Protein AF-A0A0X3PT25-F1 (afdb_monomer_lite)

pLDDT: mean 74.67, std 26.03, range [24.66, 98.25]

Organism: Schistocephalus solidus (NCBI:txid70667)

Sequence (373 aa):
MFSLASRVHISNAAEYQMFYYICDHFTHAMRKKTVNLFQQIQGFEFNENFASADNAQRFGNLMHESLRQYHSLSAEIHRISEKSQTVVPVYQRVQPLLRPVHGVVLCDYKTNHYGLRAGQHVIVLDNNASPSEIPSCEDQTISSECSCSLTATEMKTDAESPSKASAGIIDDRQQMSELADLDTVPRVPSSLTSSISSSSSSIAEVGCSATFCSHQEERLWKVQTSDGKNELEVPAVCVMLCETDQSAISTAFDLCEQLTRIWADTIDIYLESTVTLLSGYLKYLNTSEHVDVESKMIFEQLLKDIEAAFPAARAPSSEGNRILHELVTSVRRKLNETWTETRELTTRIRVKSSHVASYRRVLQKLKVCFTRH

Radius of gyration: 36.13 Å; chains: 1; bounding box: 85×59×97 Å

InterPro domains:
  IPR041615 Desmoplakin, SH3 domain [PF17902] (89-129)

Foldseek 3Di:
DDAQLVVVLVVLVVLQVVLVVLLVVLVVLLVVLLVVLVVVLVPQPLDLQAFFLVSLQVLLVSLVVNVVSLVVSVVSLVVLLVSLQVRAPSVCLPDWDPAKFKKFFQAWDDDPVDIDHGRFIWIFGIQQDDPPPDPDDDDDDDDDDDDDDDDDDDDDDDDDDDDDDDDDDDDDDDDDDDDDDDDDDDDDDDDDDDDDDDDDDDDDPPPPPDPPPPPPDQRWIWIAGPVRPDTDTDRSSRMDTPDRDPVSNVSSVVSVVVSVVSLVVVLVSLVVSLLSNLSNHLSNLVVFQAEAEPDPVLVVVLLVLLCVLQPPDDDPVRPSSVSSPVSSVSNVVSHVVRVVDDDDDDTYHYHYSSSSVSSVSSSVSSVVSPPPD

Secondary structure (DSSP, 8-state):
---HHHHHHHHHHHHHHHHHHHHHHHHHHHHHHHHHHHHHHHTS---TT---HHHHHHHHHHHHHHHHHHHHHHHHHHHHHHHHTT---GGGGTSPPSS-EEEEE-S-EE-SS-EE-TT-EEEEEESS--------------------------------------------------------PPPPPPP----------------------------EEEEEETTS--EEEEEGGGEEE----HHHHHHHHHHHHHHHHHHHHHHHHHHHHHHHHHHHHHHHHHHSSEEEES-HHHHHHHHHHHHHHS-SSS-TT-HHHHHHHHHHHHHHHHHHHHTT-----S-EEEE-HHHHHHHHHHHHHHHHHHTT-

Structure (mmCIF, N/CA/C/O backbone):
data_AF-A0A0X3PT25-F1
#
_entry.id   AF-A0A0X3PT25-F1
#
loop_
_atom_site.group_PDB
_atom_site.id
_atom_site.type_symbol
_atom_site.label_atom_id
_atom_site.label_alt_id
_atom_site.label_comp_id
_atom_site.label_asym_id
_atom_site.label_entity_id
_atom_site.label_seq_id
_atom_site.pdbx_PDB_ins_code
_atom_site.Cartn_x
_atom_site.Cartn_y
_atom_site.Cartn_z
_atom_site.occupancy
_atom_site.B_iso_or_equiv
_atom_site.auth_seq_id
_atom_site.auth_comp_id
_atom_site.auth_asym_id
_atom_site.auth_atom_id
_atom_site.pdbx_PDB_model_num
ATOM 1 N N . MET A 1 1 ? 6.579 6.215 -42.984 1.00 40.94 1 MET A N 1
ATOM 2 C CA . MET A 1 1 ? 6.563 4.946 -42.223 1.00 40.94 1 MET A CA 1
ATOM 3 C C . MET A 1 1 ? 7.810 4.958 -41.345 1.00 40.94 1 MET A C 1
ATOM 5 O O . MET A 1 1 ? 8.899 4.935 -41.897 1.00 40.94 1 MET A O 1
ATOM 9 N N . PHE A 1 2 ? 7.684 5.169 -40.030 1.00 50.41 2 PHE A N 1
ATOM 10 C CA . PHE A 1 2 ? 8.849 5.286 -39.134 1.00 50.41 2 PHE A CA 1
ATOM 11 C C . PHE A 1 2 ? 9.617 3.954 -39.079 1.00 50.41 2 PHE A C 1
ATOM 13 O O . PHE A 1 2 ? 8.985 2.901 -38.973 1.00 50.41 2 PHE A O 1
ATOM 20 N N . SER A 1 3 ? 10.953 3.993 -39.167 1.00 78.88 3 SER A N 1
ATOM 21 C CA . SER A 1 3 ? 11.801 2.796 -39.069 1.00 78.88 3 SER A CA 1
ATOM 22 C C . SER A 1 3 ? 11.580 2.088 -37.722 1.00 78.88 3 SER A C 1
ATOM 24 O O . SER A 1 3 ? 11.222 2.723 -36.725 1.00 78.88 3 SER A O 1
ATOM 26 N N . LEU A 1 4 ? 11.759 0.761 -37.679 1.00 84.31 4 LEU A N 1
ATOM 27 C CA . LEU A 1 4 ? 11.594 -0.041 -36.455 1.00 84.31 4 LEU A CA 1
ATOM 28 C C . LEU A 1 4 ? 12.414 0.531 -35.287 1.00 84.31 4 LEU A C 1
ATOM 30 O O . LEU A 1 4 ? 11.895 0.652 -34.180 1.00 84.31 4 LEU A O 1
ATOM 34 N N . ALA A 1 5 ? 13.645 0.968 -35.567 1.00 86.88 5 ALA A N 1
ATOM 35 C CA . ALA A 1 5 ? 14.522 1.613 -34.598 1.00 86.88 5 ALA A CA 1
ATOM 36 C C . ALA A 1 5 ? 13.894 2.872 -33.978 1.00 86.88 5 ALA A C 1
ATOM 38 O O . ALA A 1 5 ? 13.820 2.980 -32.755 1.00 86.88 5 ALA A O 1
ATOM 39 N N . SER A 1 6 ? 13.374 3.796 -34.796 1.00 88.88 6 SER A N 1
ATOM 40 C CA . SER A 1 6 ? 12.715 5.005 -34.288 1.00 88.88 6 SER A CA 1
ATOM 41 C C . SER A 1 6 ? 11.507 4.672 -33.415 1.00 88.88 6 SER A C 1
ATOM 43 O O . SER A 1 6 ? 11.349 5.256 -32.348 1.00 88.88 6 SER A O 1
ATOM 45 N N . ARG A 1 7 ? 10.673 3.711 -33.830 1.00 91.25 7 ARG A N 1
ATOM 46 C CA . ARG A 1 7 ? 9.494 3.298 -33.053 1.00 91.25 7 ARG A CA 1
ATOM 47 C C . ARG A 1 7 ? 9.868 2.745 -31.680 1.00 91.25 7 ARG A C 1
ATOM 49 O O . ARG A 1 7 ? 9.246 3.130 -30.698 1.00 91.25 7 ARG A O 1
ATOM 56 N N . VAL A 1 8 ? 10.868 1.865 -31.619 1.00 93.06 8 VAL A N 1
ATOM 57 C CA . VAL A 1 8 ? 11.322 1.249 -30.364 1.00 93.06 8 VAL A CA 1
ATOM 58 C C . VAL A 1 8 ? 11.899 2.300 -29.418 1.00 93.06 8 VAL A C 1
ATOM 60 O O . VAL A 1 8 ? 11.490 2.359 -28.263 1.00 93.06 8 VAL A O 1
ATOM 63 N N . HIS A 1 9 ? 12.780 3.184 -29.900 1.00 92.31 9 HIS A N 1
ATOM 64 C CA . HIS A 1 9 ? 13.379 4.218 -29.045 1.00 92.31 9 HIS A CA 1
ATOM 65 C C . HIS A 1 9 ? 12.348 5.219 -28.526 1.00 92.31 9 HIS A C 1
ATOM 67 O O . HIS A 1 9 ? 12.392 5.574 -27.351 1.00 92.31 9 HIS A O 1
ATOM 73 N N . ILE A 1 10 ? 11.401 5.642 -29.371 1.00 94.50 10 ILE A N 1
ATOM 74 C CA . ILE A 1 10 ? 10.309 6.532 -28.952 1.00 94.50 10 ILE A CA 1
ATOM 75 C C . ILE A 1 10 ? 9.421 5.836 -27.913 1.00 94.50 10 ILE A C 1
ATOM 77 O O . ILE A 1 10 ? 9.090 6.456 -26.906 1.00 94.50 10 ILE A O 1
ATOM 81 N N . SER A 1 11 ? 9.074 4.559 -28.121 1.00 94.69 11 SER A N 1
ATOM 82 C CA . SER A 1 11 ? 8.271 3.786 -27.162 1.00 94.69 11 SER A CA 1
ATOM 83 C C . SER A 1 11 ? 8.976 3.676 -25.814 1.00 94.69 11 SER A C 1
ATOM 85 O O . SER A 1 11 ? 8.409 4.065 -24.800 1.00 94.69 11 SER A O 1
ATOM 87 N N . ASN A 1 12 ? 10.239 3.243 -25.799 1.00 94.38 12 ASN A N 1
ATOM 88 C CA . ASN A 1 12 ? 11.004 3.075 -24.563 1.00 94.38 12 ASN A CA 1
ATOM 89 C C . ASN A 1 12 ? 11.185 4.408 -23.821 1.00 94.38 12 ASN A C 1
ATOM 91 O O . ASN A 1 12 ? 11.050 4.455 -22.602 1.00 94.38 12 ASN A O 1
ATOM 95 N N . ALA A 1 13 ? 11.449 5.501 -24.547 1.00 94.31 13 ALA A N 1
ATOM 96 C CA . ALA A 1 13 ? 11.538 6.837 -23.961 1.00 94.31 13 ALA A CA 1
ATOM 97 C C . ALA A 1 13 ? 10.208 7.285 -23.343 1.00 94.31 13 ALA A C 1
ATOM 99 O O . ALA A 1 13 ? 10.194 7.776 -22.215 1.00 94.31 13 ALA A O 1
ATOM 100 N N . ALA A 1 14 ? 9.093 7.087 -24.049 1.00 95.75 14 ALA A N 1
ATOM 101 C CA . ALA A 1 14 ? 7.769 7.420 -23.540 1.00 95.75 14 ALA A CA 1
ATOM 102 C C . ALA A 1 14 ? 7.411 6.585 -22.301 1.00 95.75 14 ALA A C 1
ATOM 104 O O . ALA A 1 14 ? 6.943 7.138 -21.310 1.00 95.75 14 ALA A O 1
ATOM 105 N N . GLU A 1 15 ? 7.675 5.278 -22.326 1.00 96.00 15 GLU A N 1
ATOM 106 C CA . GLU A 1 15 ? 7.407 4.377 -21.203 1.00 96.00 15 GLU A CA 1
ATOM 107 C C . GLU A 1 15 ? 8.246 4.712 -19.968 1.00 96.00 15 GLU A C 1
ATOM 109 O O . GLU A 1 15 ? 7.709 4.734 -18.862 1.00 96.00 15 GLU A O 1
ATOM 114 N N . TYR A 1 16 ? 9.531 5.028 -20.152 1.00 96.44 16 TYR A N 1
ATOM 115 C CA . TYR A 1 16 ? 10.418 5.462 -19.073 1.00 96.44 16 TYR A CA 1
ATOM 116 C C . TYR A 1 16 ? 9.906 6.746 -18.407 1.00 96.44 16 TYR A C 1
ATOM 118 O O . TYR A 1 16 ? 9.753 6.804 -17.189 1.00 96.44 16 TYR A O 1
ATOM 126 N N . GLN A 1 17 ? 9.592 7.773 -19.203 1.00 96.44 17 GLN A N 1
ATOM 127 C CA . GLN A 1 17 ? 9.106 9.052 -18.673 1.00 96.44 17 GLN A CA 1
ATOM 128 C C . GLN A 1 17 ? 7.742 8.899 -17.994 1.00 96.44 17 GLN A C 1
ATOM 130 O O . GLN A 1 17 ? 7.521 9.434 -16.909 1.00 96.44 17 GLN A O 1
ATOM 135 N N . MET A 1 18 ? 6.842 8.121 -18.601 1.00 97.19 18 MET A N 1
ATOM 136 C CA . MET A 1 18 ? 5.526 7.839 -18.036 1.00 97.19 18 MET A CA 1
ATOM 137 C C . MET A 1 18 ? 5.630 7.106 -16.697 1.00 97.19 18 MET A C 1
ATOM 139 O O . MET A 1 18 ? 4.908 7.445 -15.765 1.00 97.19 18 MET A O 1
ATOM 143 N N . PHE A 1 19 ? 6.541 6.137 -16.570 1.00 98.25 19 PHE A N 1
ATOM 144 C CA . PHE A 1 19 ? 6.760 5.427 -15.311 1.00 98.25 19 PHE A CA 1
ATOM 145 C C . PHE A 1 19 ? 7.125 6.391 -14.176 1.00 98.25 19 PHE A C 1
ATOM 147 O O . PHE A 1 19 ? 6.463 6.399 -13.139 1.00 98.25 19 PHE A O 1
ATOM 154 N N . TYR A 1 20 ? 8.127 7.249 -14.382 1.00 97.75 20 TYR A N 1
ATOM 155 C CA . TYR A 1 20 ? 8.550 8.196 -13.349 1.00 97.75 20 TYR A CA 1
ATOM 156 C C . TYR A 1 20 ? 7.488 9.258 -13.046 1.00 97.75 20 TYR A C 1
ATOM 158 O O . TYR A 1 20 ? 7.314 9.626 -11.885 1.00 97.75 20 TYR A O 1
ATOM 166 N N . TYR A 1 21 ? 6.721 9.686 -14.051 1.00 97.81 21 TYR A N 1
ATOM 167 C CA . TYR A 1 21 ? 5.556 10.545 -13.841 1.00 97.81 21 TYR A CA 1
ATOM 168 C C . TYR A 1 21 ? 4.497 9.880 -12.944 1.00 97.81 21 TYR A C 1
ATOM 170 O O . TYR A 1 21 ? 4.005 10.501 -12.001 1.00 97.81 21 TYR A O 1
ATOM 178 N N . ILE A 1 22 ? 4.175 8.603 -13.187 1.00 97.88 22 ILE A N 1
ATOM 179 C CA . ILE A 1 22 ? 3.232 7.836 -12.359 1.00 97.88 22 ILE A CA 1
ATOM 180 C C . ILE A 1 22 ? 3.756 7.702 -10.923 1.00 97.88 22 ILE A C 1
ATOM 182 O O . ILE A 1 22 ? 2.990 7.900 -9.981 1.00 97.88 22 ILE A O 1
ATOM 186 N N . CYS A 1 23 ? 5.049 7.418 -10.738 1.00 98.19 23 CYS A N 1
ATOM 187 C CA . CYS A 1 23 ? 5.677 7.329 -9.416 1.00 98.19 23 CYS A CA 1
ATOM 188 C C . CYS A 1 23 ? 5.573 8.644 -8.626 1.00 98.19 23 CYS A C 1
ATOM 190 O O . CYS A 1 23 ? 5.233 8.632 -7.438 1.00 98.19 23 CYS A O 1
ATOM 192 N N . ASP A 1 24 ? 5.825 9.782 -9.273 1.00 97.81 24 ASP A N 1
ATOM 193 C CA . ASP A 1 24 ? 5.705 11.099 -8.641 1.00 97.81 24 ASP A CA 1
ATOM 194 C C . ASP A 1 24 ? 4.246 11.416 -8.274 1.00 97.81 24 ASP A C 1
ATOM 196 O O . ASP A 1 24 ? 3.928 11.759 -7.130 1.00 97.81 24 ASP A O 1
ATOM 200 N N . HIS A 1 25 ? 3.320 11.177 -9.204 1.00 96.94 25 HIS A N 1
ATOM 201 C CA . HIS A 1 25 ? 1.893 11.361 -8.958 1.00 96.94 25 HIS A CA 1
ATOM 202 C C . HIS A 1 25 ? 1.380 10.463 -7.819 1.00 96.94 25 HIS A C 1
ATOM 204 O O . HIS A 1 25 ? 0.630 10.915 -6.947 1.00 96.94 25 HIS A O 1
ATOM 210 N N . PHE A 1 26 ? 1.820 9.202 -7.773 1.00 97.75 26 PHE A N 1
ATOM 211 C CA . PHE A 1 26 ? 1.522 8.280 -6.680 1.00 97.75 26 PHE A CA 1
ATOM 212 C C . PHE A 1 26 ? 2.061 8.803 -5.345 1.00 97.75 26 PHE A C 1
ATOM 214 O O . PHE A 1 26 ? 1.331 8.819 -4.352 1.00 97.75 26 PHE A O 1
ATOM 221 N N . THR A 1 27 ? 3.298 9.302 -5.323 1.00 97.62 27 THR A N 1
ATOM 222 C CA . THR A 1 27 ? 3.919 9.896 -4.130 1.00 97.62 27 THR A CA 1
ATOM 223 C C . THR A 1 27 ? 3.093 11.066 -3.600 1.00 97.62 27 THR A C 1
ATOM 225 O O . THR A 1 27 ? 2.800 11.142 -2.403 1.00 97.62 27 THR A O 1
ATOM 228 N N . HIS A 1 28 ? 2.658 11.962 -4.486 1.00 96.00 28 HIS A N 1
ATOM 229 C CA . HIS A 1 28 ? 1.789 13.078 -4.128 1.00 96.00 28 HIS A CA 1
ATOM 230 C C . HIS A 1 28 ? 0.426 12.617 -3.599 1.00 96.00 28 HIS A C 1
ATOM 232 O O . HIS A 1 28 ? -0.037 13.118 -2.568 1.00 96.00 28 HIS A O 1
ATOM 238 N N . ALA A 1 29 ? -0.207 11.644 -4.258 1.00 95.31 29 ALA A N 1
ATOM 239 C CA . ALA A 1 29 ? -1.490 11.091 -3.834 1.00 95.31 29 ALA A CA 1
ATOM 240 C C . ALA A 1 29 ? -1.399 10.409 -2.460 1.00 95.31 29 ALA A C 1
ATOM 242 O O . ALA A 1 29 ? -2.259 10.633 -1.604 1.00 95.31 29 ALA A O 1
ATOM 243 N N . MET A 1 30 ? -0.344 9.623 -2.238 1.00 95.56 30 MET A N 1
ATOM 244 C CA . MET A 1 30 ? -0.045 8.972 -0.966 1.00 95.56 30 MET A CA 1
ATOM 245 C C . MET A 1 30 ? 0.124 10.019 0.137 1.00 95.56 30 MET A C 1
ATOM 247 O O . MET A 1 30 ? -0.642 10.007 1.096 1.00 95.56 30 MET A O 1
ATOM 251 N N . ARG A 1 31 ? 1.023 10.999 -0.037 1.00 94.56 31 ARG A N 1
ATOM 252 C CA . ARG A 1 31 ? 1.245 12.077 0.947 1.00 94.56 31 ARG A CA 1
ATOM 253 C C . ARG A 1 31 ? -0.036 12.838 1.278 1.00 94.56 31 ARG A C 1
ATOM 255 O O . ARG A 1 31 ? -0.331 13.058 2.449 1.00 94.56 31 ARG A O 1
ATOM 262 N N . LYS A 1 32 ? -0.818 13.217 0.263 1.00 94.44 32 LYS A N 1
ATOM 263 C CA . LYS A 1 32 ? -2.079 13.946 0.454 1.00 94.44 32 LYS A CA 1
ATOM 264 C C . LYS A 1 32 ? -3.074 13.144 1.294 1.00 94.44 32 LYS A C 1
ATOM 266 O O . LYS A 1 32 ? -3.666 13.699 2.217 1.00 94.44 32 LYS A O 1
ATOM 271 N N . LYS A 1 33 ? -3.256 11.855 0.984 1.00 92.19 33 LYS A N 1
ATOM 272 C CA . LYS A 1 33 ? -4.157 10.965 1.734 1.00 92.19 33 LYS A CA 1
ATOM 273 C C . LYS A 1 33 ? -3.674 10.763 3.167 1.00 92.19 33 LYS A C 1
ATOM 275 O O . LYS A 1 33 ? -4.473 10.884 4.086 1.00 92.19 33 LYS A O 1
ATOM 280 N N . THR A 1 34 ? -2.376 10.550 3.357 1.00 91.25 34 THR A N 1
ATOM 281 C CA . THR A 1 34 ? -1.755 10.401 4.676 1.00 91.25 34 THR A CA 1
ATOM 282 C C . THR A 1 34 ? -1.957 11.642 5.549 1.00 91.25 34 THR A C 1
ATOM 284 O O . THR A 1 34 ? -2.435 11.530 6.672 1.00 91.25 34 THR A O 1
ATOM 287 N N . VAL A 1 35 ? -1.674 12.841 5.028 1.00 91.75 35 VAL A N 1
ATOM 288 C CA . VAL A 1 35 ? -1.889 14.100 5.766 1.00 91.75 35 VAL A CA 1
ATOM 289 C C . VAL A 1 35 ? -3.363 14.292 6.113 1.00 91.75 35 VAL A C 1
ATOM 291 O O . VAL A 1 35 ? -3.684 14.626 7.250 1.00 91.75 35 VAL A O 1
ATOM 294 N N . ASN A 1 36 ? -4.262 14.055 5.155 1.00 91.31 36 ASN A N 1
ATOM 295 C CA . ASN A 1 36 ? -5.697 14.174 5.389 1.00 91.31 36 ASN A CA 1
ATOM 296 C C . ASN A 1 36 ? -6.166 13.199 6.480 1.00 91.31 36 ASN A C 1
ATOM 298 O O . ASN A 1 36 ? -6.909 13.594 7.373 1.00 91.31 36 ASN A O 1
ATOM 302 N N . LEU A 1 37 ? -5.679 11.958 6.452 1.00 88.44 37 LEU A N 1
ATOM 303 C CA . LEU A 1 37 ? -5.986 10.958 7.463 1.00 88.44 37 LEU A CA 1
ATOM 304 C C . LEU A 1 37 ? -5.520 11.390 8.856 1.00 88.44 37 LEU A C 1
ATOM 306 O O . LEU A 1 37 ? -6.312 11.371 9.796 1.00 88.44 37 LEU A O 1
ATOM 310 N N . PHE A 1 38 ? -4.267 11.825 8.992 1.00 86.06 38 PHE A N 1
ATOM 311 C CA . PHE A 1 38 ? -3.756 12.298 10.277 1.00 86.06 38 PHE A CA 1
ATOM 312 C C . PHE A 1 38 ? -4.542 13.503 10.799 1.00 86.06 38 PHE A C 1
ATOM 314 O O . PHE A 1 38 ? -4.874 13.539 11.979 1.00 86.06 38 PHE A O 1
ATOM 321 N N . GLN A 1 39 ? -4.913 14.446 9.929 1.00 89.38 39 GLN A N 1
ATOM 322 C CA . GLN A 1 39 ? -5.770 15.576 10.302 1.00 89.38 39 GLN A CA 1
ATOM 323 C C . GLN A 1 39 ? -7.158 15.121 10.763 1.00 89.38 39 GLN A C 1
ATOM 325 O O . GLN A 1 39 ? -7.670 15.634 11.756 1.00 89.38 39 GLN A O 1
ATOM 330 N N . GLN A 1 40 ? -7.762 14.145 10.079 1.00 88.62 40 GLN A N 1
ATOM 331 C CA . GLN A 1 40 ? -9.048 13.586 10.491 1.00 88.62 40 GLN A CA 1
ATOM 332 C C . GLN A 1 40 ? -8.946 12.928 11.866 1.00 88.62 40 GLN A C 1
ATOM 334 O O . GLN A 1 40 ? -9.805 13.183 12.703 1.00 88.62 40 GLN A O 1
ATOM 339 N N . ILE A 1 41 ? -7.896 12.141 12.125 1.00 84.31 41 ILE A N 1
ATOM 340 C CA . ILE A 1 41 ? -7.682 11.497 13.427 1.00 84.31 41 ILE A CA 1
ATOM 341 C C . ILE A 1 41 ? -7.419 12.534 14.527 1.00 84.31 41 ILE A C 1
ATOM 343 O O . ILE A 1 41 ? -8.011 12.435 15.593 1.00 84.31 41 ILE A O 1
ATOM 347 N N . GLN A 1 42 ? -6.591 13.552 14.277 1.00 81.94 42 GLN A N 1
ATOM 348 C CA . GLN A 1 42 ? -6.344 14.633 15.243 1.00 81.94 42 GLN A CA 1
ATOM 349 C C . GLN A 1 42 ? -7.608 15.441 15.558 1.00 81.94 42 GLN A C 1
ATOM 351 O O . GLN A 1 42 ? -7.767 15.931 16.671 1.00 81.94 42 GLN A O 1
ATOM 356 N N . GLY A 1 43 ? -8.517 15.565 14.588 1.00 81.06 43 GLY A N 1
ATOM 357 C CA . GLY A 1 43 ? -9.827 16.181 14.784 1.00 81.06 43 GLY A CA 1
ATOM 358 C C . GLY A 1 43 ? -10.818 15.320 15.577 1.00 81.06 43 GLY A C 1
ATOM 359 O O . GLY A 1 43 ? -11.891 15.815 15.924 1.00 81.06 43 GLY A O 1
ATOM 360 N N . PHE A 1 44 ? -10.505 14.051 15.868 1.00 82.69 44 PHE A N 1
ATOM 361 C CA . PHE A 1 44 ? -11.307 13.239 16.781 1.00 82.69 44 PHE A CA 1
ATOM 362 C C . PHE A 1 44 ? -10.949 13.558 18.233 1.00 82.69 44 PHE A C 1
ATOM 364 O O . PHE A 1 44 ? -9.860 13.255 18.713 1.00 82.69 44 PHE A O 1
ATOM 371 N N . GLU A 1 45 ? -11.916 14.094 18.975 1.00 73.56 45 GLU A N 1
ATOM 372 C CA . GLU A 1 45 ? -11.806 14.231 20.426 1.00 73.56 45 GLU A CA 1
ATOM 373 C C . GLU A 1 45 ? -11.998 12.866 21.105 1.00 73.56 45 GLU A C 1
ATOM 375 O O . GLU A 1 45 ? -13.115 12.436 21.419 1.00 73.56 45 GLU A O 1
ATOM 380 N N . PHE A 1 46 ? -10.890 12.163 21.339 1.00 77.38 46 PHE A N 1
ATOM 381 C CA . PHE A 1 46 ? -10.867 10.996 22.214 1.00 77.38 46 PHE A CA 1
ATOM 382 C C . PHE A 1 46 ? -10.835 11.459 23.671 1.00 77.38 46 PHE A C 1
ATOM 384 O O . PHE A 1 46 ? -9.787 11.782 24.221 1.00 77.38 46 PHE A O 1
ATOM 391 N N . ASN A 1 47 ? -12.002 11.506 24.309 1.00 76.50 47 ASN A N 1
ATOM 392 C CA . ASN A 1 47 ? -12.096 11.806 25.731 1.00 76.50 47 ASN A CA 1
ATOM 393 C C . ASN A 1 47 ? -11.957 10.511 26.550 1.00 76.50 47 ASN A C 1
ATOM 395 O O . ASN A 1 47 ? -12.803 9.616 26.500 1.00 76.50 47 ASN A O 1
ATOM 399 N N . GLU A 1 48 ? -10.888 10.440 27.343 1.00 76.12 48 GLU A N 1
ATOM 400 C CA . GLU A 1 48 ? -10.549 9.279 28.174 1.00 76.12 48 GLU A CA 1
ATOM 401 C C . GLU A 1 48 ? -11.585 8.941 29.250 1.00 76.12 48 GLU A C 1
ATOM 403 O O . GLU A 1 48 ? -11.524 7.855 29.822 1.00 76.12 48 GLU A O 1
ATOM 408 N N . ASN A 1 49 ? -12.503 9.857 29.562 1.00 78.88 49 ASN A N 1
ATOM 409 C CA . ASN A 1 49 ? -13.509 9.716 30.614 1.00 78.88 49 ASN A CA 1
ATOM 410 C C . ASN A 1 49 ? -14.940 9.628 30.064 1.00 78.88 49 ASN A C 1
ATOM 412 O O . ASN A 1 49 ? -15.866 9.325 30.818 1.00 78.88 49 ASN A O 1
ATOM 416 N N . PHE A 1 50 ? -15.133 9.885 28.768 1.00 80.75 50 PHE A N 1
ATOM 417 C CA . PHE A 1 50 ? -16.433 9.803 28.116 1.00 80.75 50 PHE A CA 1
ATOM 418 C C . PHE A 1 50 ? -16.294 9.572 26.612 1.00 80.75 50 PHE A C 1
ATOM 420 O O . PHE A 1 50 ? -15.771 10.414 25.892 1.00 80.75 50 PHE A O 1
ATOM 427 N N . ALA A 1 51 ? -16.866 8.481 26.110 1.00 83.62 51 ALA A N 1
ATOM 428 C CA . ALA A 1 51 ? -16.980 8.243 24.676 1.00 83.62 51 ALA A CA 1
ATOM 429 C C . ALA A 1 51 ? -18.430 7.941 24.305 1.00 83.62 51 ALA A C 1
ATOM 431 O O . ALA A 1 51 ? -19.019 6.999 24.836 1.00 83.62 51 ALA A O 1
ATOM 432 N N . SER A 1 52 ? -18.998 8.715 23.377 1.00 88.00 52 SER A N 1
ATOM 433 C CA . SER A 1 52 ? -20.372 8.536 22.900 1.00 88.00 52 SER A CA 1
ATOM 434 C C . SER A 1 52 ? -20.473 7.469 21.799 1.00 88.00 52 SER A C 1
ATOM 436 O O . SER A 1 52 ? -19.501 7.158 21.104 1.00 88.00 52 SER A O 1
ATOM 438 N N . ALA A 1 53 ? -21.678 6.930 21.595 1.00 89.75 53 ALA A N 1
ATOM 439 C CA . ALA A 1 53 ? -21.941 5.989 20.506 1.00 89.75 53 ALA A CA 1
ATOM 440 C C . ALA A 1 53 ? -21.812 6.634 19.113 1.00 89.75 53 ALA A C 1
ATOM 442 O O . ALA A 1 53 ? -21.474 5.942 18.151 1.00 89.75 53 ALA A O 1
ATOM 443 N N . ASP A 1 54 ? -22.067 7.943 19.012 1.00 90.56 54 ASP A N 1
ATOM 444 C CA . ASP A 1 54 ? -21.855 8.720 17.788 1.00 90.56 54 ASP A CA 1
ATOM 445 C C . ASP A 1 54 ? -20.358 8.830 17.467 1.00 90.56 54 ASP A C 1
ATOM 447 O O . ASP A 1 54 ? -19.948 8.522 16.347 1.00 90.56 54 ASP A O 1
ATOM 451 N N . ASN A 1 55 ? -19.520 9.117 18.473 1.00 90.00 55 ASN A N 1
ATOM 452 C CA . ASN A 1 55 ? -18.062 9.126 18.317 1.00 90.00 55 ASN A CA 1
ATOM 453 C C . ASN A 1 55 ? -17.555 7.760 17.838 1.00 90.00 55 ASN A C 1
ATOM 455 O O . ASN A 1 55 ? -16.781 7.692 16.884 1.00 90.00 55 ASN A O 1
ATOM 459 N N . ALA A 1 56 ? -18.042 6.665 18.433 1.00 92.38 56 ALA A N 1
ATOM 460 C CA . ALA A 1 56 ? -17.688 5.313 18.001 1.00 92.38 56 ALA A CA 1
ATOM 461 C C . ALA A 1 56 ? -18.109 5.028 16.550 1.00 92.38 56 ALA A C 1
ATOM 463 O O . ALA A 1 56 ? -17.348 4.444 15.779 1.00 92.38 56 ALA A O 1
ATOM 464 N N . GLN A 1 57 ? -19.304 5.466 16.146 1.00 93.19 57 GLN A N 1
ATOM 465 C CA . GLN A 1 57 ? -19.780 5.291 14.776 1.00 93.19 57 GLN A CA 1
ATOM 466 C C . GLN A 1 57 ? -18.949 6.094 13.769 1.00 93.19 57 GLN A C 1
ATOM 468 O O . GLN A 1 57 ? -18.551 5.550 12.736 1.00 93.19 57 GLN A O 1
ATOM 473 N N . ARG A 1 58 ? -18.656 7.364 14.069 1.00 92.12 58 ARG A N 1
ATOM 474 C CA . ARG A 1 58 ? -17.802 8.222 13.237 1.00 92.12 58 ARG A CA 1
ATOM 475 C C . ARG A 1 58 ? -16.399 7.633 13.101 1.00 92.12 58 ARG A C 1
ATOM 477 O O . ARG A 1 58 ? -15.885 7.556 11.988 1.00 92.12 58 ARG A O 1
ATOM 484 N N . PHE A 1 59 ? -15.820 7.141 14.194 1.00 93.00 59 PHE A N 1
ATOM 485 C CA . PHE A 1 59 ? -14.494 6.526 14.184 1.00 93.00 59 PHE A CA 1
ATOM 486 C C . PHE A 1 59 ? -14.460 5.218 13.377 1.00 93.00 59 PHE A C 1
ATOM 488 O O . PHE A 1 59 ? -13.570 5.004 12.557 1.00 93.00 59 PHE A O 1
ATOM 495 N N . GLY A 1 60 ? -15.487 4.372 13.509 1.00 93.06 60 GLY A N 1
ATOM 496 C CA . GLY A 1 60 ? -15.619 3.170 12.683 1.00 93.06 60 GLY A CA 1
ATOM 497 C C . GLY A 1 60 ? -15.774 3.472 11.184 1.00 93.06 60 GLY A C 1
ATOM 498 O O . GLY A 1 60 ? -15.286 2.708 10.348 1.00 93.06 60 GLY A O 1
ATOM 499 N N . ASN A 1 61 ? -16.427 4.583 10.827 1.00 92.56 61 ASN A N 1
ATOM 500 C CA . ASN A 1 61 ? -16.516 5.045 9.439 1.00 92.56 61 ASN A CA 1
ATOM 501 C C . ASN A 1 61 ? -15.159 5.537 8.921 1.00 92.56 61 ASN A C 1
ATOM 503 O O . ASN A 1 61 ? -14.799 5.195 7.796 1.00 92.56 61 ASN A O 1
ATOM 507 N N . LEU A 1 62 ? -14.400 6.265 9.748 1.00 92.62 62 LEU A N 1
ATOM 508 C CA . LEU A 1 62 ? -13.038 6.697 9.431 1.00 92.62 62 LEU A CA 1
ATOM 509 C C . LEU A 1 62 ? -12.141 5.497 9.108 1.00 92.62 62 LEU A C 1
ATOM 511 O O . LEU A 1 62 ? -11.586 5.433 8.018 1.00 92.62 62 LEU A O 1
ATOM 515 N N . MET A 1 63 ? -12.074 4.499 9.998 1.00 93.12 63 MET A N 1
ATOM 516 C CA . MET A 1 63 ? -11.298 3.272 9.758 1.00 93.12 63 MET A CA 1
ATOM 517 C C . MET A 1 63 ? -11.678 2.592 8.440 1.00 93.12 63 MET A C 1
ATOM 519 O O . MET A 1 63 ? -10.825 2.101 7.702 1.00 93.12 63 MET A O 1
ATOM 523 N N . HIS A 1 64 ? -12.979 2.535 8.145 1.00 92.94 64 HIS A N 1
ATOM 524 C CA . HIS A 1 64 ? -13.465 1.893 6.933 1.00 92.94 64 HIS A CA 1
ATOM 525 C C . HIS A 1 64 ? -13.057 2.649 5.664 1.00 92.94 64 HIS A C 1
ATOM 527 O O . HIS A 1 64 ? -12.680 2.012 4.678 1.00 92.94 64 HIS A O 1
ATOM 533 N N . GLU A 1 65 ? -13.143 3.977 5.687 1.00 92.25 65 GLU A N 1
ATOM 534 C CA . GLU A 1 65 ? -12.727 4.827 4.577 1.00 92.25 65 GLU A CA 1
ATOM 535 C C . GLU A 1 65 ? -11.217 4.724 4.348 1.00 92.25 65 GLU A C 1
ATOM 537 O O . GLU A 1 65 ? -10.782 4.456 3.229 1.00 92.25 65 GLU A O 1
ATOM 542 N N . SER A 1 66 ? -10.418 4.812 5.409 1.00 91.88 66 SER A N 1
ATOM 543 C CA . SER A 1 66 ? -8.961 4.699 5.319 1.00 91.88 66 SER A CA 1
ATOM 544 C C . SER A 1 66 ? -8.508 3.348 4.790 1.00 91.88 66 SER A C 1
ATOM 546 O O . SER A 1 66 ? -7.635 3.295 3.929 1.00 91.88 66 SER A O 1
ATOM 548 N N . LEU A 1 67 ? -9.150 2.253 5.210 1.00 92.62 67 LEU A N 1
ATOM 549 C CA . LEU A 1 67 ? -8.870 0.928 4.657 1.00 92.62 67 LEU A CA 1
ATOM 550 C C . LEU A 1 67 ? -9.177 0.860 3.152 1.00 92.62 67 LEU A C 1
ATOM 552 O O . LEU A 1 67 ? -8.423 0.260 2.386 1.00 92.62 67 LEU A O 1
ATOM 556 N N . ARG A 1 68 ? -10.273 1.484 2.698 1.00 93.00 68 ARG A N 1
ATOM 557 C CA . ARG A 1 68 ? -10.602 1.556 1.264 1.00 93.00 68 ARG A CA 1
ATOM 558 C C . ARG A 1 68 ? -9.540 2.345 0.499 1.00 93.00 68 ARG A C 1
ATOM 560 O O . ARG A 1 68 ? -9.116 1.922 -0.576 1.00 93.00 68 ARG A O 1
ATOM 567 N N . GLN A 1 69 ? -9.096 3.469 1.056 1.00 92.81 69 GLN A N 1
ATOM 568 C CA . GLN A 1 69 ? -8.051 4.298 0.459 1.00 92.81 69 GLN A CA 1
ATOM 569 C C . GLN A 1 69 ? -6.709 3.571 0.397 1.00 92.81 69 GLN A C 1
ATOM 571 O O . GLN A 1 69 ? -6.047 3.641 -0.641 1.00 92.81 69 GLN A O 1
ATOM 576 N N . TYR A 1 70 ? -6.348 2.841 1.455 1.00 93.50 70 TYR A N 1
ATOM 577 C CA . TYR A 1 70 ? -5.168 1.987 1.487 1.00 93.50 70 TYR A CA 1
ATOM 578 C C . TYR A 1 70 ? -5.242 0.902 0.415 1.00 93.50 70 TYR A C 1
ATOM 580 O O . TYR A 1 70 ? -4.305 0.759 -0.357 1.00 93.50 70 TYR A O 1
ATOM 588 N N . HIS A 1 71 ? -6.369 0.197 0.275 1.00 93.94 71 HIS A N 1
ATOM 589 C CA . HIS A 1 71 ? -6.532 -0.801 -0.787 1.00 93.94 71 HIS A CA 1
ATOM 590 C C . HIS A 1 71 ? -6.385 -0.208 -2.193 1.00 93.94 71 HIS A C 1
ATOM 592 O O . HIS A 1 71 ? -5.763 -0.826 -3.053 1.00 93.94 71 HIS A O 1
ATOM 598 N N . SER A 1 72 ? -6.910 0.997 -2.423 1.00 94.62 72 SER A N 1
ATOM 599 C CA . SER A 1 72 ? -6.728 1.706 -3.692 1.00 94.62 72 SER A CA 1
ATOM 600 C C . SER A 1 72 ? -5.257 2.048 -3.959 1.00 94.62 72 SER A C 1
ATOM 602 O O . SER A 1 72 ? -4.787 1.819 -5.070 1.00 94.62 72 SER A O 1
ATOM 604 N N . LEU A 1 73 ? -4.524 2.557 -2.961 1.00 96.00 73 LEU A N 1
ATOM 605 C CA . LEU A 1 73 ? -3.087 2.834 -3.091 1.00 96.00 73 LEU A CA 1
ATOM 606 C C . LEU A 1 73 ? -2.273 1.546 -3.254 1.00 96.00 73 LEU A C 1
ATOM 608 O O . LEU A 1 73 ? -1.351 1.501 -4.058 1.00 96.00 73 LEU A O 1
ATOM 612 N N . SER A 1 74 ? -2.647 0.494 -2.528 1.00 96.12 74 SER A N 1
ATOM 613 C CA . SER A 1 74 ? -2.025 -0.822 -2.596 1.00 96.12 74 SER A CA 1
ATOM 614 C C . SER A 1 74 ? -2.147 -1.403 -4.006 1.00 96.12 74 SER A C 1
ATOM 616 O O . SER A 1 74 ? -1.149 -1.799 -4.595 1.00 96.12 74 SER A O 1
ATOM 618 N N . ALA A 1 75 ? -3.337 -1.388 -4.608 1.00 96.50 75 ALA A N 1
ATOM 619 C CA . ALA A 1 75 ? -3.512 -1.860 -5.981 1.00 96.50 75 ALA A CA 1
ATOM 620 C C . ALA A 1 75 ? -2.648 -1.076 -6.983 1.00 96.50 75 ALA A C 1
ATOM 622 O O . ALA A 1 75 ? -2.074 -1.663 -7.897 1.00 96.50 75 ALA A O 1
ATOM 623 N N . GLU A 1 76 ? -2.524 0.238 -6.794 1.00 96.69 76 GLU A N 1
ATOM 624 C CA . GLU A 1 76 ? -1.717 1.077 -7.677 1.00 96.69 76 GLU A CA 1
ATOM 625 C C . GLU A 1 76 ? -0.216 0.808 -7.532 1.00 96.69 76 GLU A C 1
ATOM 627 O O . GLU A 1 76 ? 0.479 0.678 -8.537 1.00 96.69 76 GLU A O 1
ATOM 632 N N . ILE A 1 77 ? 0.288 0.626 -6.307 1.00 97.31 77 ILE A N 1
ATOM 633 C CA . ILE A 1 77 ? 1.708 0.318 -6.116 1.00 97.31 77 ILE A CA 1
ATOM 634 C C . ILE A 1 77 ? 2.086 -1.062 -6.671 1.00 97.31 77 ILE A C 1
ATOM 636 O O . ILE A 1 77 ? 3.182 -1.219 -7.204 1.00 97.31 77 ILE A O 1
ATOM 640 N N . HIS A 1 78 ? 1.174 -2.042 -6.645 1.00 96.94 78 HIS A N 1
ATOM 641 C CA . HIS A 1 78 ? 1.404 -3.330 -7.309 1.00 96.94 78 HIS A CA 1
ATOM 642 C C . HIS A 1 78 ? 1.583 -3.149 -8.823 1.00 96.94 78 HIS A C 1
ATOM 644 O O . HIS A 1 78 ? 2.524 -3.699 -9.388 1.00 96.94 78 HIS A O 1
ATOM 650 N N . ARG A 1 79 ? 0.762 -2.308 -9.470 1.00 97.50 79 ARG A N 1
ATOM 651 C CA . ARG A 1 79 ? 0.916 -1.993 -10.903 1.00 97.50 79 ARG A CA 1
ATOM 652 C C . ARG A 1 79 ? 2.233 -1.286 -11.204 1.00 97.50 79 ARG A C 1
ATOM 654 O O . ARG A 1 79 ? 2.879 -1.600 -12.200 1.00 97.50 79 ARG A O 1
ATOM 661 N N . ILE A 1 80 ? 2.646 -0.348 -10.350 1.00 98.00 80 ILE A N 1
ATOM 662 C CA . ILE A 1 80 ? 3.947 0.329 -10.472 1.00 98.00 80 ILE A CA 1
ATOM 663 C C . ILE A 1 80 ? 5.085 -0.692 -10.347 1.00 98.00 80 ILE A C 1
ATOM 665 O O . ILE A 1 80 ? 6.009 -0.685 -11.159 1.00 98.00 80 ILE A O 1
ATOM 669 N N . SER A 1 81 ? 5.000 -1.605 -9.376 1.00 97.75 81 SER A N 1
ATOM 670 C CA . SER A 1 81 ? 5.987 -2.668 -9.177 1.00 97.75 81 SER A CA 1
ATOM 671 C C . SER A 1 81 ? 6.084 -3.593 -10.392 1.00 97.75 81 SER A C 1
ATOM 673 O O . SER A 1 81 ? 7.184 -3.817 -10.897 1.00 97.75 81 SER A O 1
ATOM 675 N N . GLU A 1 82 ? 4.956 -4.042 -10.945 1.00 97.06 82 GLU A N 1
ATOM 676 C CA . GLU A 1 82 ? 4.931 -4.832 -12.181 1.00 97.06 82 GLU A CA 1
ATOM 677 C C . GLU A 1 82 ? 5.531 -4.057 -13.361 1.00 97.06 82 GLU A C 1
ATOM 679 O O . GLU A 1 82 ? 6.374 -4.583 -14.092 1.00 97.06 82 GLU A O 1
ATOM 684 N N . LYS A 1 83 ? 5.159 -2.780 -13.528 1.00 96.56 83 LYS A N 1
ATOM 685 C CA . LYS A 1 83 ? 5.657 -1.952 -14.631 1.00 96.56 83 LYS A CA 1
ATOM 686 C C . LYS A 1 83 ? 7.164 -1.722 -14.539 1.00 96.56 83 LYS A C 1
ATOM 688 O O . LYS A 1 83 ? 7.825 -1.758 -15.579 1.00 96.56 83 LYS A O 1
ATOM 693 N N . SER A 1 84 ? 7.708 -1.562 -13.329 1.00 97.69 84 SER A N 1
ATOM 694 C CA . SER A 1 84 ? 9.143 -1.339 -13.098 1.00 97.69 84 SER A CA 1
ATOM 695 C C . SER A 1 84 ? 10.029 -2.433 -13.709 1.00 97.69 84 SER A C 1
ATOM 697 O O . SER A 1 84 ? 11.120 -2.137 -14.184 1.00 97.69 84 SER A O 1
ATOM 699 N N . GLN A 1 85 ? 9.527 -3.672 -13.805 1.00 96.56 85 GLN A N 1
ATOM 700 C CA . GLN A 1 85 ? 10.260 -4.809 -14.379 1.00 96.56 85 GLN A CA 1
ATOM 701 C C . GLN A 1 85 ? 10.450 -4.719 -15.901 1.00 96.56 85 GLN A C 1
ATOM 703 O O . GLN A 1 85 ? 11.291 -5.414 -16.470 1.00 96.56 85 GLN A O 1
ATOM 708 N N . THR A 1 86 ? 9.670 -3.868 -16.570 1.00 95.06 86 THR A N 1
ATOM 709 C CA . THR A 1 86 ? 9.688 -3.705 -18.034 1.00 95.06 86 THR A CA 1
ATOM 710 C C . THR A 1 86 ? 10.343 -2.407 -18.501 1.00 95.06 86 THR A C 1
ATOM 712 O O . THR A 1 86 ? 10.540 -2.223 -19.700 1.00 95.06 86 THR A O 1
ATOM 715 N N . VAL A 1 87 ? 10.662 -1.492 -17.581 1.00 95.94 87 VAL A N 1
ATOM 716 C CA . VAL A 1 87 ? 11.257 -0.199 -17.929 1.00 95.94 87 VAL A CA 1
ATOM 717 C C . VAL A 1 87 ? 12.702 -0.409 -18.374 1.00 95.94 87 VAL A C 1
ATOM 719 O O . VAL A 1 87 ? 13.494 -1.039 -17.676 1.00 95.94 87 VAL A O 1
ATOM 722 N N . VAL A 1 88 ? 13.041 0.140 -19.539 1.00 93.62 88 VAL A N 1
ATOM 723 C CA . VAL A 1 88 ? 14.398 0.115 -20.099 1.00 93.62 88 VAL A CA 1
ATOM 724 C C . VAL A 1 88 ? 15.154 1.366 -19.636 1.00 93.62 88 VAL A C 1
ATOM 726 O O . VAL A 1 88 ? 14.592 2.462 -19.713 1.00 93.62 88 VAL A O 1
ATOM 729 N N . PRO A 1 89 ? 16.425 1.264 -19.213 1.00 91.75 89 PRO A N 1
ATOM 730 C CA . PRO A 1 89 ? 17.199 2.392 -18.699 1.00 91.75 89 PRO A CA 1
ATOM 731 C C . PRO A 1 89 ? 17.648 3.329 -19.831 1.00 91.75 89 PRO A C 1
ATOM 733 O O . PRO A 1 89 ? 18.759 3.251 -20.355 1.00 91.75 89 PRO A O 1
ATOM 736 N N . VAL A 1 90 ? 16.778 4.259 -20.230 1.00 92.00 90 VAL A N 1
ATOM 737 C CA . VAL A 1 90 ? 17.033 5.181 -21.355 1.00 92.00 90 VAL A CA 1
ATOM 738 C C . VAL A 1 90 ? 18.261 6.067 -21.107 1.00 92.00 90 VAL A C 1
ATOM 740 O O . VAL A 1 90 ? 18.980 6.404 -22.049 1.00 92.00 90 VAL A O 1
ATOM 743 N N . TYR A 1 91 ? 18.557 6.392 -19.846 1.00 89.62 91 TYR A N 1
ATOM 744 C CA . TYR A 1 91 ? 19.730 7.181 -19.459 1.00 89.62 91 TYR A CA 1
ATOM 745 C C . TYR A 1 91 ? 21.065 6.482 -19.782 1.00 89.62 91 TYR A C 1
ATOM 747 O O . TYR A 1 91 ? 22.046 7.159 -20.096 1.00 89.62 91 TYR A O 1
ATOM 755 N N . GLN A 1 92 ? 21.108 5.143 -19.813 1.00 89.00 92 GLN A N 1
ATOM 756 C CA . GLN A 1 92 ? 22.300 4.385 -20.224 1.00 89.00 92 GLN A CA 1
ATOM 757 C C . GLN A 1 92 ? 22.624 4.563 -21.713 1.00 89.00 92 GLN A C 1
ATOM 759 O O . GLN A 1 92 ? 23.684 4.155 -22.171 1.00 89.00 92 GLN A O 1
ATOM 764 N N . ARG A 1 93 ? 21.746 5.187 -22.508 1.00 87.25 93 ARG A N 1
ATOM 765 C CA . ARG A 1 93 ? 22.090 5.540 -23.892 1.00 87.25 93 ARG A CA 1
ATOM 766 C C . ARG A 1 93 ? 23.056 6.717 -23.980 1.00 87.25 93 ARG A C 1
ATOM 768 O O . ARG A 1 93 ? 23.687 6.902 -25.018 1.00 87.25 93 ARG A O 1
ATOM 775 N N . VAL A 1 94 ? 23.131 7.523 -22.920 1.00 84.00 94 VAL A N 1
ATOM 776 C CA . VAL A 1 94 ? 23.965 8.726 -22.873 1.00 84.00 94 VAL A CA 1
ATOM 777 C C . VAL A 1 94 ? 25.064 8.674 -21.818 1.00 84.00 94 VAL A C 1
ATOM 779 O O . VAL A 1 94 ? 26.067 9.366 -21.985 1.00 84.00 94 VAL A O 1
ATOM 782 N N . GLN A 1 95 ? 24.901 7.852 -20.781 1.00 86.06 95 GLN A N 1
ATOM 783 C CA . GLN A 1 95 ? 25.883 7.652 -19.716 1.00 86.06 95 GLN A CA 1
ATOM 784 C C . GLN A 1 95 ? 26.763 6.426 -19.985 1.00 86.06 95 GLN A C 1
ATOM 786 O O . GLN A 1 95 ? 26.212 5.414 -20.414 1.00 86.06 95 GLN A O 1
ATOM 791 N N . PRO A 1 96 ? 28.080 6.473 -19.699 1.00 88.06 96 PRO A N 1
ATOM 792 C CA . PRO A 1 96 ? 28.978 5.335 -19.884 1.00 88.06 96 PRO A CA 1
ATOM 793 C C . PRO A 1 96 ? 28.480 4.055 -19.203 1.00 88.06 96 PRO A C 1
ATOM 795 O O . PRO A 1 96 ? 28.052 4.081 -18.046 1.00 88.06 96 PRO A O 1
ATOM 798 N N . LEU A 1 97 ? 28.556 2.930 -19.912 1.00 89.50 97 LEU A N 1
ATOM 799 C CA . LEU A 1 97 ? 28.269 1.620 -19.336 1.00 89.50 97 LEU A CA 1
ATOM 800 C C . LEU A 1 97 ? 29.332 1.252 -18.293 1.00 89.50 97 LEU A C 1
ATOM 802 O O . LEU A 1 97 ? 30.529 1.375 -18.530 1.00 89.50 97 LEU A O 1
ATOM 806 N N . LEU A 1 98 ? 28.887 0.746 -17.142 1.00 88.00 98 LEU A N 1
ATOM 807 C CA . LEU A 1 98 ? 29.779 0.260 -16.079 1.00 88.00 98 LEU A CA 1
ATOM 808 C C . LEU A 1 98 ? 30.228 -1.191 -16.299 1.00 88.00 98 LEU A C 1
ATOM 810 O O . LEU A 1 98 ? 31.202 -1.646 -15.704 1.00 88.00 98 LEU A O 1
ATOM 814 N N . ARG A 1 99 ? 29.479 -1.937 -17.112 1.00 91.69 99 ARG A N 1
ATOM 815 C CA . ARG A 1 99 ? 29.739 -3.330 -17.474 1.00 91.69 99 ARG A CA 1
ATOM 816 C C . ARG A 1 99 ? 29.155 -3.620 -18.854 1.00 91.69 99 ARG A C 1
ATOM 818 O O . ARG A 1 99 ? 28.235 -2.909 -19.256 1.00 91.69 99 ARG A O 1
ATOM 825 N N . PRO A 1 100 ? 29.612 -4.677 -19.544 1.00 92.62 100 PRO A N 1
ATOM 826 C CA . PRO A 1 100 ? 28.952 -5.142 -20.752 1.00 92.62 100 PRO A CA 1
ATOM 827 C C . PRO A 1 100 ? 27.477 -5.479 -20.504 1.00 92.62 100 PRO A C 1
ATOM 829 O O . PRO A 1 100 ? 27.124 -6.045 -19.461 1.00 92.62 100 PRO A O 1
ATOM 832 N N . VAL A 1 101 ? 26.621 -5.144 -21.469 1.00 92.69 101 VAL A N 1
ATOM 833 C CA . VAL A 1 101 ? 25.163 -5.318 -21.367 1.00 92.69 101 VAL A CA 1
ATOM 834 C C . VAL A 1 101 ? 24.593 -5.996 -22.604 1.00 92.69 101 VAL A C 1
ATOM 836 O O . VAL A 1 101 ? 25.124 -5.873 -23.706 1.00 92.69 101 VAL A O 1
ATOM 839 N N . HIS A 1 102 ? 23.484 -6.711 -22.446 1.00 93.81 102 HIS A N 1
ATOM 840 C CA . HIS A 1 102 ? 22.816 -7.336 -23.582 1.00 93.81 102 HIS A CA 1
ATOM 841 C C . HIS A 1 102 ? 22.077 -6.302 -24.427 1.00 93.81 102 HIS A C 1
ATOM 843 O O . HIS A 1 102 ? 21.384 -5.426 -23.906 1.00 93.81 102 HIS A O 1
ATOM 849 N N . GLY A 1 103 ? 22.182 -6.447 -25.745 1.00 94.06 103 GLY A N 1
ATOM 850 C CA . GLY A 1 103 ? 21.446 -5.641 -26.700 1.00 94.06 103 GLY A CA 1
ATOM 851 C C . GLY A 1 103 ? 20.851 -6.457 -27.840 1.00 94.06 103 GLY A C 1
ATOM 852 O O . GLY A 1 103 ? 21.213 -7.613 -28.070 1.00 94.06 103 GLY A O 1
ATOM 853 N N . VAL A 1 104 ? 19.928 -5.830 -28.562 1.00 95.06 104 VAL A N 1
ATOM 854 C CA . VAL A 1 104 ? 19.318 -6.364 -29.784 1.00 95.06 104 VAL A CA 1
ATOM 855 C C . VAL A 1 104 ? 19.437 -5.331 -30.891 1.00 95.06 104 VAL A C 1
ATOM 857 O O . VAL A 1 104 ? 19.165 -4.144 -30.695 1.00 95.06 104 VAL A O 1
ATOM 860 N N . VAL A 1 105 ? 19.837 -5.798 -32.067 1.00 94.81 105 VAL A N 1
ATOM 861 C CA . VAL A 1 105 ? 19.952 -4.994 -33.281 1.00 94.81 105 VAL A CA 1
ATOM 862 C C . VAL A 1 105 ? 18.553 -4.712 -33.843 1.00 94.81 105 VAL A C 1
ATOM 864 O O . VAL A 1 105 ? 17.763 -5.626 -34.061 1.00 94.81 105 VAL A O 1
ATOM 867 N N . LEU A 1 106 ? 18.221 -3.445 -34.081 1.00 94.44 106 LEU A N 1
ATOM 868 C CA . LEU A 1 106 ? 16.886 -2.985 -34.489 1.00 94.44 106 LEU A CA 1
ATOM 869 C C . LEU A 1 106 ? 16.719 -2.828 -36.004 1.00 94.44 106 LEU A C 1
ATOM 871 O O . LEU A 1 106 ? 15.595 -2.718 -36.496 1.00 94.44 106 LEU A O 1
ATOM 875 N N . CYS A 1 107 ? 17.818 -2.777 -36.749 1.00 92.38 107 CYS A N 1
ATOM 876 C CA . CYS A 1 107 ? 17.825 -2.677 -38.202 1.00 92.38 107 CYS A CA 1
ATOM 877 C C . CYS A 1 107 ? 19.053 -3.378 -38.778 1.00 92.38 107 CYS A C 1
ATOM 879 O O . CYS A 1 107 ? 20.072 -3.515 -38.106 1.00 92.38 107 CYS A O 1
ATOM 881 N N . ASP A 1 108 ? 18.958 -3.808 -40.032 1.00 92.00 108 ASP A N 1
ATOM 882 C CA . ASP A 1 108 ? 20.116 -4.340 -40.739 1.00 92.00 108 ASP A CA 1
ATOM 883 C C . ASP A 1 108 ? 21.198 -3.257 -40.846 1.00 92.00 108 ASP A C 1
ATOM 885 O O . ASP A 1 108 ? 20.936 -2.146 -41.310 1.00 92.00 108 ASP A O 1
ATOM 889 N N . TYR A 1 109 ? 22.416 -3.595 -40.430 1.00 89.44 109 TYR A N 1
ATOM 890 C CA . TYR A 1 109 ? 23.591 -2.735 -40.522 1.00 89.44 109 TYR A CA 1
ATOM 891 C C . TYR A 1 109 ? 24.700 -3.501 -41.228 1.00 89.44 109 TYR A C 1
ATOM 893 O O . TYR A 1 109 ? 24.999 -4.635 -40.864 1.00 89.44 109 TYR A O 1
ATOM 901 N N . LYS A 1 110 ? 25.305 -2.918 -42.261 1.00 88.44 110 LYS A N 1
ATOM 902 C CA . LYS A 1 110 ? 26.328 -3.596 -43.057 1.00 88.44 110 LYS A CA 1
ATOM 903 C C . LYS A 1 110 ? 27.437 -2.628 -43.433 1.00 88.44 110 LYS A C 1
ATOM 905 O O . LYS A 1 110 ? 27.167 -1.541 -43.929 1.00 88.44 110 LYS A O 1
ATOM 910 N N . THR A 1 111 ? 28.669 -3.079 -43.256 1.00 83.88 111 THR A N 1
ATOM 911 C CA . THR A 1 111 ? 29.886 -2.440 -43.753 1.00 83.88 111 THR A CA 1
ATOM 912 C C . THR A 1 111 ? 30.560 -3.351 -44.783 1.00 83.88 111 THR A C 1
ATOM 914 O O . THR A 1 111 ? 30.055 -4.427 -45.123 1.00 83.88 111 THR A O 1
ATOM 917 N N . ASN A 1 112 ? 31.722 -2.940 -45.291 1.00 80.19 112 ASN A N 1
ATOM 918 C CA . ASN A 1 112 ? 32.502 -3.746 -46.233 1.00 80.19 112 ASN A CA 1
ATOM 919 C C . ASN A 1 112 ? 33.043 -5.043 -45.610 1.00 80.19 112 ASN A C 1
ATOM 921 O O . ASN A 1 112 ? 33.299 -6.005 -46.331 1.00 80.19 112 ASN A O 1
ATOM 925 N N . HIS A 1 113 ? 33.201 -5.080 -44.285 1.00 76.31 113 HIS A N 1
ATOM 926 C CA . HIS A 1 113 ? 33.882 -6.171 -43.584 1.00 76.31 113 HIS A CA 1
ATOM 927 C C . HIS A 1 113 ? 32.939 -7.029 -42.737 1.00 76.31 113 HIS A C 1
ATOM 929 O O . HIS A 1 113 ? 33.279 -8.160 -42.403 1.00 76.31 113 HIS A O 1
ATOM 935 N N . TYR A 1 114 ? 31.750 -6.525 -42.402 1.00 81.62 114 TYR A N 1
ATOM 936 C CA . TYR A 1 114 ? 30.825 -7.205 -41.502 1.00 81.62 114 TYR A CA 1
ATOM 937 C C . TYR A 1 114 ? 29.378 -6.747 -41.704 1.00 81.62 114 TYR A C 1
ATOM 939 O O . TYR A 1 114 ? 29.101 -5.729 -42.336 1.00 81.62 114 TYR A O 1
ATOM 947 N N . GLY A 1 115 ? 28.428 -7.492 -41.143 1.00 87.56 115 GLY A N 1
ATOM 948 C CA . GLY A 1 115 ? 27.031 -7.082 -41.116 1.00 87.56 115 GLY A CA 1
ATOM 949 C C . GLY A 1 115 ? 26.262 -7.721 -39.971 1.00 87.56 115 GLY A C 1
ATOM 950 O O . GLY A 1 115 ? 26.500 -8.873 -39.618 1.00 87.56 115 GLY A O 1
ATOM 951 N N . LEU A 1 116 ? 25.334 -6.954 -39.415 1.00 91.56 116 LEU A N 1
ATOM 952 C CA . LEU A 1 116 ? 24.387 -7.357 -38.391 1.00 91.56 116 LEU A CA 1
ATOM 953 C C . LEU A 1 116 ? 22.974 -7.311 -38.964 1.00 91.56 116 LEU A C 1
ATOM 955 O O . LEU A 1 116 ? 22.639 -6.432 -39.762 1.00 91.56 116 LEU A O 1
ATOM 959 N N . ARG A 1 117 ? 22.142 -8.267 -38.555 1.00 92.75 117 ARG A N 1
ATOM 960 C CA . ARG A 1 117 ? 20.734 -8.334 -38.963 1.00 92.75 117 ARG A CA 1
ATOM 961 C C . ARG A 1 117 ? 19.816 -7.842 -37.855 1.00 92.75 117 ARG A C 1
ATOM 963 O O . ARG A 1 117 ? 20.100 -8.040 -36.676 1.00 92.75 117 ARG A O 1
ATOM 970 N N . ALA A 1 118 ? 18.687 -7.251 -38.234 1.00 93.19 118 ALA A N 1
ATOM 971 C CA . ALA A 1 118 ? 17.623 -6.928 -37.293 1.00 93.19 118 ALA A CA 1
ATOM 972 C C . ALA A 1 118 ? 17.192 -8.183 -36.505 1.00 93.19 118 ALA A C 1
ATOM 974 O O . ALA A 1 118 ? 17.043 -9.266 -37.068 1.00 93.19 118 ALA A O 1
ATOM 975 N N . GLY A 1 119 ? 17.003 -8.035 -35.195 1.00 92.75 119 GLY A N 1
ATOM 976 C CA . GLY A 1 119 ? 16.702 -9.119 -34.258 1.00 92.75 119 GLY A CA 1
ATOM 977 C C . GLY A 1 119 ? 17.928 -9.875 -33.735 1.00 92.75 119 GLY A C 1
ATOM 978 O O . GLY A 1 119 ? 17.784 -10.699 -32.837 1.00 92.75 119 GLY A O 1
ATOM 979 N N . GLN A 1 120 ? 19.133 -9.607 -34.246 1.00 94.12 120 GLN A N 1
ATOM 980 C CA . GLN A 1 120 ? 20.346 -10.257 -33.756 1.00 94.12 120 GLN A CA 1
ATOM 981 C C . GLN A 1 120 ? 20.704 -9.762 -32.348 1.00 94.12 120 GLN A C 1
ATOM 983 O O . GLN A 1 120 ? 20.766 -8.556 -32.101 1.00 94.12 120 GLN A O 1
ATOM 988 N N . HIS A 1 121 ? 20.967 -10.697 -31.434 1.00 95.06 121 HIS A N 1
ATOM 989 C CA . HIS A 1 121 ? 21.480 -10.389 -30.101 1.00 95.06 121 HIS A CA 1
ATOM 990 C C . HIS A 1 121 ? 22.972 -10.045 -30.160 1.00 95.06 121 HIS A C 1
ATOM 992 O O . HIS A 1 121 ? 23.744 -10.653 -30.906 1.00 95.06 121 HIS A O 1
ATOM 998 N N . VAL A 1 122 ? 23.370 -9.062 -29.360 1.00 95.19 122 VAL A N 1
ATOM 999 C CA . VAL A 1 122 ? 24.752 -8.593 -29.215 1.00 95.19 122 VAL A CA 1
ATOM 1000 C C . VAL A 1 122 ? 25.048 -8.287 -27.749 1.00 95.19 122 VAL A C 1
ATOM 1002 O O . VAL A 1 122 ? 24.136 -8.149 -26.931 1.00 95.19 122 VAL A O 1
ATOM 1005 N N . ILE A 1 123 ? 26.327 -8.180 -27.411 1.00 95.50 123 ILE A N 1
ATOM 1006 C CA . ILE A 1 123 ? 26.793 -7.653 -26.130 1.00 95.50 123 ILE A CA 1
ATOM 1007 C C . ILE A 1 123 ? 27.368 -6.266 -26.405 1.00 95.50 123 ILE A C 1
ATOM 1009 O O . ILE A 1 123 ? 28.306 -6.133 -27.183 1.00 95.50 123 ILE A O 1
ATOM 1013 N N . VAL A 1 124 ? 26.802 -5.224 -25.809 1.00 94.19 124 VAL A N 1
ATOM 1014 C CA . VAL A 1 124 ? 27.347 -3.867 -25.889 1.00 94.19 124 VAL A CA 1
ATOM 1015 C C . VAL A 1 124 ? 28.484 -3.772 -24.883 1.00 94.19 124 VAL A C 1
ATOM 1017 O O . VAL A 1 124 ? 28.259 -3.923 -23.684 1.00 94.19 124 VAL A O 1
ATOM 1020 N N . LEU A 1 125 ? 29.702 -3.585 -25.388 1.00 93.06 125 LEU A N 1
ATOM 1021 C CA . LEU A 1 125 ? 30.923 -3.510 -24.589 1.00 93.06 125 LEU A CA 1
ATOM 1022 C C . LEU A 1 125 ? 31.176 -2.081 -24.108 1.00 93.06 125 LEU A C 1
ATOM 1024 O O . LEU A 1 125 ? 31.531 -1.882 -22.952 1.00 93.06 125 LEU A O 1
ATOM 1028 N N . ASP A 1 126 ? 30.976 -1.107 -24.998 1.00 89.62 126 ASP A N 1
ATOM 1029 C CA . ASP A 1 126 ? 31.202 0.312 -24.732 1.00 89.62 126 ASP A CA 1
ATOM 1030 C C . ASP A 1 126 ? 30.206 1.163 -25.533 1.00 89.62 126 ASP A C 1
ATOM 1032 O O . ASP A 1 126 ? 29.957 0.914 -26.714 1.00 89.62 126 ASP A O 1
ATOM 1036 N N . ASN A 1 127 ? 29.617 2.165 -24.887 1.00 86.06 127 ASN A N 1
ATOM 1037 C CA . ASN A 1 127 ? 28.662 3.110 -25.469 1.00 86.06 127 ASN A CA 1
ATOM 1038 C C . ASN A 1 127 ? 29.203 4.555 -25.535 1.00 86.06 127 ASN A C 1
ATOM 1040 O O . ASN A 1 127 ? 28.458 5.493 -25.859 1.00 86.06 127 ASN A O 1
ATOM 1044 N N . ASN A 1 128 ? 30.483 4.724 -25.207 1.00 79.19 128 ASN A N 1
ATOM 1045 C CA . ASN A 1 128 ? 31.218 5.978 -25.214 1.00 79.19 128 ASN A CA 1
ATOM 1046 C C . ASN A 1 128 ? 32.536 5.872 -25.998 1.00 79.19 128 ASN A C 1
ATOM 1048 O O . ASN A 1 128 ? 33.464 6.639 -25.743 1.00 79.19 128 ASN A O 1
ATOM 1052 N N . ALA A 1 129 ? 32.618 4.928 -26.939 1.00 61.50 129 ALA A N 1
ATOM 1053 C CA . ALA A 1 129 ? 33.768 4.801 -27.816 1.00 61.50 129 ALA A CA 1
ATOM 1054 C C . ALA A 1 129 ? 33.962 6.113 -28.596 1.00 61.50 129 ALA A C 1
ATOM 1056 O O . ALA A 1 129 ? 33.058 6.558 -29.309 1.00 61.50 129 ALA A O 1
ATOM 1057 N N . SER A 1 130 ? 35.133 6.735 -28.452 1.00 56.19 130 SER A N 1
ATOM 1058 C CA . SER A 1 130 ? 35.594 7.737 -29.414 1.00 56.19 130 SER A CA 1
ATOM 1059 C C . SER A 1 130 ? 35.684 7.066 -30.788 1.00 56.19 130 SER A C 1
ATOM 1061 O O . SER A 1 130 ? 36.040 5.885 -30.827 1.00 56.19 130 SER A O 1
ATOM 1063 N N . PRO A 1 131 ? 35.398 7.764 -31.902 1.00 53.69 131 PRO A N 1
ATOM 1064 C CA . PRO A 1 131 ? 35.643 7.210 -33.226 1.00 53.69 131 PRO A CA 1
ATOM 1065 C C . PRO A 1 131 ? 37.091 6.721 -33.277 1.00 53.69 131 PRO A C 1
ATOM 1067 O O . PRO A 1 131 ? 38.012 7.518 -33.092 1.00 53.69 131 PRO A O 1
ATOM 1070 N N . SER A 1 132 ? 37.301 5.413 -33.442 1.00 47.56 132 SER A N 1
ATOM 1071 C CA . SER A 1 132 ? 38.649 4.883 -33.612 1.00 47.56 132 SER A CA 1
ATOM 1072 C C . SER A 1 132 ? 39.261 5.586 -34.824 1.00 47.56 132 SER A C 1
ATOM 1074 O O . SER A 1 132 ? 38.664 5.570 -35.903 1.00 47.56 132 SER A O 1
ATOM 1076 N N . GLU A 1 133 ? 40.420 6.231 -34.652 1.00 38.91 133 GLU A N 1
ATOM 1077 C CA . GLU A 1 133 ? 41.196 6.782 -35.762 1.00 38.91 133 GLU A CA 1
ATOM 1078 C C . GLU A 1 133 ? 41.412 5.656 -36.780 1.00 38.91 133 GLU A C 1
ATOM 1080 O O . GLU A 1 133 ? 42.176 4.713 -36.559 1.00 38.91 133 GLU A O 1
ATOM 1085 N N . ILE A 1 134 ? 40.685 5.718 -37.896 1.00 38.81 134 ILE A N 1
ATOM 1086 C CA . ILE A 1 134 ? 41.007 4.936 -39.085 1.00 38.81 134 ILE A CA 1
ATOM 1087 C C . ILE A 1 134 ? 42.478 5.261 -39.381 1.00 38.81 134 ILE A C 1
ATOM 1089 O O . ILE A 1 134 ? 42.806 6.451 -39.378 1.00 38.81 134 ILE A O 1
ATOM 1093 N N . PRO A 1 135 ? 43.374 4.285 -39.631 1.00 33.75 135 PRO A N 1
ATOM 1094 C CA . PRO A 1 135 ? 44.721 4.613 -40.076 1.00 33.75 135 PRO A CA 1
ATOM 1095 C C . PRO A 1 135 ? 44.570 5.407 -41.372 1.00 33.75 135 PRO A C 1
ATOM 1097 O O . PRO A 1 135 ? 44.160 4.864 -42.401 1.00 33.75 135 PRO A O 1
ATOM 1100 N N . SER A 1 136 ? 44.791 6.717 -41.285 1.00 31.02 136 SER A N 1
ATOM 1101 C CA . SER A 1 136 ? 44.636 7.617 -42.409 1.00 31.02 136 SER A CA 1
ATOM 1102 C C . SER A 1 136 ? 45.680 7.220 -43.441 1.00 31.02 136 SER A C 1
ATOM 1104 O O . SER A 1 136 ? 46.887 7.279 -43.207 1.00 31.02 136 SER A O 1
ATOM 1106 N N . CYS A 1 137 ? 45.213 6.761 -44.599 1.00 32.97 137 CYS A N 1
ATOM 1107 C CA . CYS A 1 137 ? 46.036 6.862 -45.785 1.00 32.97 137 CYS A CA 1
ATOM 1108 C C . CYS A 1 137 ? 46.272 8.356 -46.011 1.00 32.97 137 CYS A C 1
ATOM 1110 O O . CYS A 1 137 ? 45.318 9.127 -46.126 1.00 32.97 137 CYS A O 1
ATOM 1112 N N . GLU A 1 138 ? 47.546 8.736 -45.992 1.00 35.53 138 GLU A N 1
ATOM 1113 C CA . GLU A 1 138 ? 48.057 10.037 -46.404 1.00 35.53 138 GLU A CA 1
ATOM 1114 C C . GLU A 1 138 ? 47.324 10.492 -47.678 1.00 35.53 138 GLU A C 1
ATOM 1116 O O . GLU A 1 138 ? 47.280 9.748 -48.657 1.00 35.53 138 GLU A O 1
ATOM 1121 N N . ASP A 1 139 ? 46.670 11.657 -47.667 1.00 29.38 139 ASP A N 1
ATOM 1122 C CA . ASP A 1 139 ? 47.237 12.878 -48.251 1.00 29.38 139 ASP A CA 1
ATOM 1123 C C . ASP A 1 139 ? 46.222 14.049 -48.266 1.00 29.38 139 ASP A C 1
ATOM 1125 O O . ASP A 1 139 ? 45.014 13.853 -48.387 1.00 29.38 139 ASP A O 1
ATOM 1129 N N . GLN A 1 140 ? 46.767 15.271 -48.241 1.00 32.06 140 GLN A N 1
ATOM 1130 C CA . GLN A 1 140 ? 46.145 16.580 -48.543 1.00 32.06 140 GLN A CA 1
ATOM 1131 C C . GLN A 1 140 ? 45.401 17.340 -47.422 1.00 32.06 140 GLN A C 1
ATOM 1133 O O . GLN A 1 140 ? 44.182 17.475 -47.369 1.00 32.06 140 GLN A O 1
ATOM 1138 N N . THR A 1 141 ? 46.232 17.944 -46.569 1.00 33.00 141 THR A N 1
ATOM 1139 C CA . THR A 1 141 ? 46.220 19.360 -46.146 1.00 33.00 141 THR A CA 1
ATOM 1140 C C . THR A 1 141 ? 45.079 20.251 -46.663 1.00 33.00 141 THR A C 1
ATOM 1142 O O . THR A 1 141 ? 45.122 20.689 -47.808 1.00 33.00 141 THR A O 1
ATOM 1145 N N . ILE A 1 142 ? 44.201 20.706 -45.757 1.00 31.91 142 ILE A N 1
ATOM 1146 C CA . ILE A 1 142 ? 43.771 22.116 -45.686 1.00 31.91 142 ILE A CA 1
ATOM 1147 C C . ILE A 1 142 ? 43.654 22.511 -44.205 1.00 31.91 142 ILE A C 1
ATOM 1149 O O . ILE A 1 142 ? 42.839 21.974 -43.461 1.00 31.91 142 ILE A O 1
ATOM 1153 N N . SER A 1 143 ? 44.509 23.448 -43.790 1.00 30.39 143 SER A N 1
ATOM 1154 C CA . SER A 1 143 ? 44.503 24.093 -42.474 1.00 30.39 143 SER A CA 1
ATOM 1155 C C . SER A 1 143 ? 43.283 25.008 -42.328 1.00 30.39 143 SER A C 1
ATOM 1157 O O . SER A 1 143 ? 43.019 25.828 -43.208 1.00 30.39 143 SER A O 1
ATOM 1159 N N . SER A 1 144 ? 42.568 24.911 -41.206 1.00 33.38 144 SER A N 1
ATOM 1160 C CA . SER A 1 144 ? 41.660 25.964 -40.750 1.00 33.38 144 SER A CA 1
ATOM 1161 C C . SER A 1 144 ? 41.875 26.188 -39.257 1.00 33.38 144 SER A C 1
ATOM 1163 O O . SER A 1 144 ? 41.401 25.440 -38.406 1.00 33.38 144 SER A O 1
ATOM 1165 N N . GLU A 1 145 ? 42.672 27.209 -38.958 1.00 32.19 145 GLU A N 1
ATOM 1166 C CA . GLU A 1 145 ? 42.882 27.732 -37.617 1.00 32.19 145 GLU A CA 1
ATOM 1167 C C . GLU A 1 145 ? 41.613 28.454 -37.147 1.00 32.19 145 GLU A C 1
ATOM 1169 O O . GLU A 1 145 ? 41.196 29.442 -37.748 1.00 32.19 145 GLU A O 1
ATOM 1174 N N . CYS A 1 146 ? 41.026 28.011 -36.037 1.00 26.97 146 CYS A N 1
ATOM 1175 C CA . CYS A 1 146 ? 40.169 28.852 -35.205 1.00 26.97 146 CYS A CA 1
ATOM 1176 C C . CYS A 1 146 ? 40.392 28.476 -33.741 1.00 26.97 146 CYS A C 1
ATOM 1178 O O . CYS A 1 146 ? 39.821 27.529 -33.207 1.00 26.97 146 CYS A O 1
ATOM 1180 N N . SER A 1 147 ? 41.291 29.233 -33.117 1.00 28.50 147 SER A N 1
ATOM 1181 C CA . SER A 1 147 ? 41.620 29.178 -31.700 1.00 28.50 147 SER A CA 1
ATOM 1182 C C . SER A 1 147 ? 40.679 30.113 -30.943 1.00 28.50 147 SER A C 1
ATOM 1184 O O . SER A 1 147 ? 40.604 31.296 -31.273 1.00 28.50 147 SER A O 1
ATOM 1186 N N . CYS A 1 148 ? 39.954 29.609 -29.945 1.00 26.86 148 CYS A N 1
ATOM 1187 C CA . CYS A 1 148 ? 39.214 30.428 -28.982 1.00 26.86 148 CYS A CA 1
ATOM 1188 C C . CYS A 1 148 ? 39.317 29.791 -27.592 1.00 26.86 148 CYS A C 1
ATOM 1190 O O . CYS A 1 148 ? 38.642 28.815 -27.273 1.00 26.86 148 CYS A O 1
ATOM 1192 N N . SER A 1 149 ? 40.199 30.366 -26.778 1.00 28.02 149 SER A N 1
ATOM 1193 C CA . SER A 1 149 ? 40.410 30.052 -25.367 1.00 28.02 149 SER A CA 1
ATOM 1194 C C . SER A 1 149 ? 39.202 30.457 -24.516 1.00 28.02 149 SER A C 1
ATOM 1196 O O . SER A 1 149 ? 38.741 31.594 -24.599 1.00 28.02 149 SER A O 1
ATOM 1198 N N . LEU A 1 150 ? 38.732 29.561 -23.644 1.00 29.31 150 LEU A N 1
ATOM 1199 C CA . LEU A 1 150 ? 37.753 29.871 -22.599 1.00 29.31 150 LEU A CA 1
ATOM 1200 C C . LEU A 1 150 ? 38.482 30.114 -21.272 1.00 29.31 150 LEU A C 1
ATOM 1202 O O . LEU A 1 150 ? 39.050 29.193 -20.689 1.00 29.31 150 LEU A O 1
ATOM 1206 N N . THR A 1 151 ? 38.461 31.352 -20.782 1.00 27.08 151 THR A N 1
ATOM 1207 C CA . THR A 1 151 ? 38.823 31.673 -19.395 1.00 27.08 151 THR A CA 1
ATOM 1208 C C . THR A 1 151 ? 37.597 31.539 -18.498 1.00 27.08 151 THR A C 1
ATOM 1210 O O . THR A 1 151 ? 36.583 32.197 -18.729 1.00 27.08 151 THR A O 1
ATOM 1213 N N . ALA A 1 152 ? 37.713 30.704 -17.468 1.00 30.83 152 ALA A N 1
ATOM 1214 C CA . ALA A 1 152 ? 36.782 30.624 -16.352 1.00 30.83 152 ALA A CA 1
ATOM 1215 C C . ALA A 1 152 ? 37.036 31.771 -15.361 1.00 30.83 152 ALA A C 1
ATOM 1217 O O . ALA A 1 152 ? 38.186 32.020 -15.000 1.00 30.83 152 ALA A O 1
ATOM 1218 N N . THR A 1 153 ? 35.968 32.405 -14.871 1.00 27.25 153 THR A N 1
ATOM 1219 C CA . THR A 1 153 ? 36.031 33.252 -13.673 1.00 27.25 153 THR A CA 1
ATOM 1220 C C . THR A 1 153 ? 34.806 33.002 -12.799 1.00 27.25 153 THR A C 1
ATOM 1222 O O . THR A 1 153 ? 33.668 33.058 -13.266 1.00 27.25 153 THR A O 1
ATOM 1225 N N . GLU A 1 154 ? 35.074 32.689 -11.535 1.00 26.33 154 GLU A N 1
ATOM 1226 C CA . GLU A 1 154 ? 34.125 32.344 -10.480 1.00 26.33 154 GLU A CA 1
ATOM 1227 C C . GLU A 1 154 ? 33.334 33.541 -9.915 1.00 26.33 154 GLU A C 1
ATOM 1229 O O . GLU A 1 154 ? 33.793 34.681 -9.908 1.00 26.33 154 GLU A O 1
ATOM 1234 N N . MET A 1 155 ? 32.144 33.187 -9.412 1.00 29.36 155 MET A N 1
ATOM 1235 C CA . MET A 1 155 ? 31.323 33.717 -8.308 1.00 29.36 155 MET A CA 1
ATOM 1236 C C . MET A 1 155 ? 31.554 35.136 -7.757 1.00 29.36 155 MET A C 1
ATOM 1238 O O . MET A 1 155 ? 32.624 35.477 -7.262 1.00 29.36 155 MET A O 1
ATOM 1242 N N . LYS A 1 156 ? 30.429 35.844 -7.563 1.00 25.97 156 LYS A N 1
ATOM 1243 C CA . LYS A 1 156 ? 30.151 36.571 -6.314 1.00 25.97 156 LYS A CA 1
ATOM 1244 C C . LYS A 1 156 ? 28.659 36.547 -5.965 1.00 25.97 156 LYS A C 1
ATOM 1246 O O 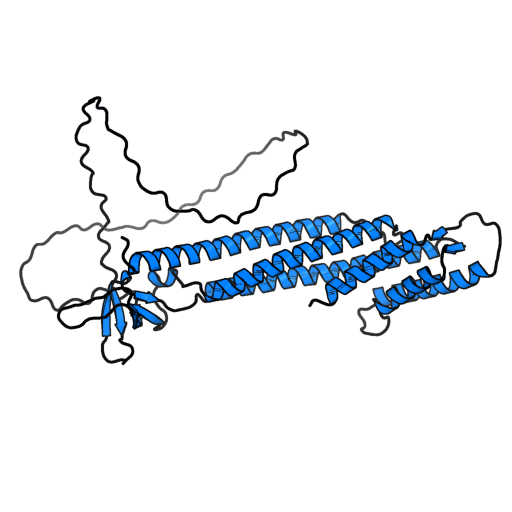. LYS A 1 156 ? 27.801 36.831 -6.793 1.00 25.97 156 LYS A O 1
ATOM 1251 N N . THR A 1 157 ? 28.409 36.154 -4.722 1.00 31.31 157 THR A N 1
ATOM 1252 C CA . THR A 1 157 ? 27.197 36.325 -3.913 1.00 31.31 157 THR A CA 1
ATOM 1253 C C . THR A 1 157 ? 26.854 37.795 -3.720 1.00 31.31 157 THR A C 1
ATOM 1255 O O . THR A 1 157 ? 27.779 38.573 -3.529 1.00 31.31 157 THR A O 1
ATOM 1258 N N . ASP A 1 158 ? 25.563 38.121 -3.631 1.00 25.19 158 ASP A N 1
ATOM 1259 C CA . ASP A 1 158 ? 25.053 39.060 -2.627 1.00 25.19 158 ASP A CA 1
ATOM 1260 C C . ASP A 1 158 ? 23.572 38.782 -2.335 1.00 25.19 158 ASP A C 1
ATOM 1262 O O . ASP A 1 158 ? 22.772 38.469 -3.219 1.00 25.19 158 ASP A O 1
ATOM 1266 N N . ALA A 1 159 ? 23.251 38.831 -1.046 1.00 30.39 159 ALA A N 1
ATOM 1267 C CA . ALA A 1 159 ? 21.933 38.642 -0.472 1.00 30.39 159 ALA A CA 1
ATOM 1268 C C . ALA A 1 159 ? 21.339 40.007 -0.117 1.00 30.39 159 ALA A C 1
ATOM 1270 O O . ALA A 1 159 ? 21.999 40.776 0.571 1.00 30.39 159 ALA A O 1
ATOM 1271 N N . GLU A 1 160 ? 20.078 40.260 -0.475 1.00 24.88 160 GLU A N 1
ATOM 1272 C CA . GLU A 1 160 ? 19.220 41.186 0.276 1.00 24.88 160 GLU A CA 1
ATOM 1273 C C . GLU A 1 160 ? 17.727 40.942 -0.029 1.00 24.88 160 GLU A C 1
ATOM 1275 O O . GLU A 1 160 ? 17.259 41.023 -1.160 1.00 24.88 160 GLU A O 1
ATOM 1280 N N . SER A 1 161 ? 16.977 40.606 1.019 1.00 27.75 161 SER A N 1
ATOM 1281 C CA . SER A 1 161 ? 15.528 40.840 1.187 1.00 27.75 161 SER A CA 1
ATOM 1282 C C . SER A 1 161 ? 15.397 42.104 2.063 1.00 27.75 161 SER A C 1
ATOM 1284 O O . SER A 1 161 ? 16.348 42.321 2.818 1.00 27.75 161 SER A O 1
ATOM 1286 N N . PRO A 1 162 ? 14.288 42.895 2.112 1.00 37.00 162 PRO A N 1
ATOM 1287 C CA . PRO A 1 162 ? 12.925 42.383 2.376 1.00 37.00 162 PRO A CA 1
ATOM 1288 C C . PRO A 1 162 ? 11.719 43.248 1.898 1.00 37.00 162 PRO A C 1
ATOM 1290 O O . PRO A 1 162 ? 11.849 44.430 1.605 1.00 37.00 162 PRO A O 1
ATOM 1293 N N . SER A 1 163 ? 10.490 42.700 1.938 1.00 27.47 163 SER A N 1
ATOM 1294 C CA . SER A 1 163 ? 9.333 43.309 2.651 1.00 27.47 163 SER A CA 1
ATOM 1295 C C . SER A 1 163 ? 7.999 42.539 2.503 1.00 27.47 163 SER A C 1
ATOM 1297 O O . SER A 1 163 ? 7.647 42.020 1.451 1.00 27.47 163 SER A O 1
ATOM 1299 N N . LYS A 1 164 ? 7.287 42.482 3.641 1.00 25.72 164 LYS A N 1
ATOM 1300 C CA . LYS A 1 164 ? 5.886 42.081 3.931 1.00 25.72 164 LYS A CA 1
ATOM 1301 C C . LYS A 1 164 ? 4.889 43.099 3.318 1.00 25.72 164 LYS A C 1
ATOM 1303 O O . LYS A 1 164 ? 5.328 44.188 2.987 1.00 25.72 164 LYS A O 1
ATOM 1308 N N . ALA A 1 165 ? 3.559 42.973 3.222 1.00 25.98 165 ALA A N 1
ATOM 1309 C CA . ALA A 1 165 ? 2.474 42.056 3.613 1.00 25.98 165 ALA A CA 1
ATOM 1310 C C . ALA A 1 165 ? 1.197 42.526 2.859 1.00 25.98 165 ALA A C 1
ATOM 1312 O O . ALA A 1 165 ? 1.131 43.692 2.483 1.00 25.98 165 ALA A O 1
ATOM 1313 N N . SER A 1 166 ? 0.153 41.696 2.732 1.00 25.19 166 SER A N 1
ATOM 1314 C CA . SER A 1 166 ? -1.189 41.975 3.301 1.00 25.19 166 SER A CA 1
ATOM 1315 C C . SER A 1 166 ? -2.246 40.975 2.813 1.00 25.19 166 SER A C 1
ATOM 1317 O O . SER A 1 166 ? -2.221 40.501 1.683 1.00 25.19 166 SER A O 1
ATOM 1319 N N . ALA A 1 167 ? -3.164 40.677 3.728 1.00 25.64 167 ALA A N 1
ATOM 1320 C CA . ALA A 1 167 ? -4.272 39.743 3.648 1.00 25.64 167 ALA A CA 1
ATOM 1321 C C . ALA A 1 167 ? -5.434 40.214 2.752 1.00 25.64 167 ALA A C 1
ATOM 1323 O O . ALA A 1 167 ? -5.656 41.412 2.579 1.00 25.64 167 ALA A O 1
ATOM 1324 N N . GLY A 1 168 ? -6.232 39.247 2.292 1.00 25.25 168 GLY A N 1
ATOM 1325 C CA . GLY A 1 168 ? -7.554 39.446 1.703 1.00 25.25 168 GLY A CA 1
ATOM 1326 C C . GLY A 1 168 ? -8.379 38.159 1.786 1.00 25.25 168 GLY A C 1
ATOM 1327 O O . GLY A 1 168 ? -8.065 37.175 1.128 1.00 25.25 168 GLY A O 1
ATOM 1328 N N . ILE A 1 169 ? -9.394 38.184 2.646 1.00 26.81 169 ILE A N 1
ATOM 1329 C CA . ILE A 1 169 ? -10.461 37.190 2.842 1.00 26.81 169 ILE A CA 1
ATOM 1330 C C . ILE A 1 169 ? -11.419 37.231 1.637 1.00 26.81 169 ILE A C 1
ATOM 1332 O O . ILE A 1 169 ? -11.689 38.334 1.176 1.00 26.81 169 ILE A O 1
ATOM 1336 N N . ILE A 1 170 ? -11.963 36.086 1.186 1.00 30.91 170 ILE A N 1
ATOM 1337 C CA . ILE A 1 170 ? -13.351 35.891 0.693 1.00 30.91 170 ILE A CA 1
ATOM 1338 C C . ILE A 1 170 ? -13.672 34.382 0.646 1.00 30.91 170 ILE A C 1
ATOM 1340 O O . ILE A 1 170 ? -12.790 33.531 0.561 1.00 30.91 170 ILE A O 1
ATOM 1344 N N . ASP A 1 171 ? -14.965 34.129 0.779 1.00 24.97 171 ASP A N 1
ATOM 1345 C CA . ASP A 1 171 ? -15.695 32.998 1.328 1.00 24.97 171 ASP A CA 1
ATOM 1346 C C . ASP A 1 171 ? -16.242 31.996 0.282 1.00 24.97 171 ASP A C 1
ATOM 1348 O O . ASP A 1 171 ? -16.403 32.311 -0.894 1.00 24.97 171 ASP A O 1
ATOM 1352 N N . ASP A 1 172 ? -16.517 30.803 0.806 1.00 25.55 172 ASP A N 1
ATOM 1353 C CA . ASP A 1 172 ? -17.387 29.665 0.463 1.00 25.55 172 ASP A CA 1
ATOM 1354 C C . ASP A 1 172 ? -18.032 29.384 -0.933 1.00 25.55 172 ASP A C 1
ATOM 1356 O O . ASP A 1 172 ? -18.732 30.195 -1.533 1.00 25.55 172 ASP A O 1
ATOM 1360 N N . ARG A 1 173 ? -18.013 28.066 -1.237 1.00 26.11 173 ARG A N 1
ATOM 1361 C CA . ARG A 1 173 ? -19.124 27.173 -1.679 1.00 26.11 173 ARG A CA 1
ATOM 1362 C C . ARG A 1 173 ? -19.469 26.869 -3.166 1.00 26.11 173 ARG A C 1
ATOM 1364 O O . ARG A 1 173 ? -19.940 27.710 -3.917 1.00 26.11 173 ARG A O 1
ATOM 1371 N N . GLN A 1 174 ? -19.507 25.540 -3.415 1.00 29.39 174 GLN A N 1
ATOM 1372 C CA . GLN A 1 174 ? -20.217 24.730 -4.449 1.00 29.39 174 GLN A CA 1
ATOM 1373 C C . GLN A 1 174 ? -19.575 24.702 -5.862 1.00 29.39 174 GLN A C 1
ATOM 1375 O O . GLN A 1 174 ? -19.176 25.732 -6.370 1.00 29.39 174 GLN A O 1
ATOM 1380 N N . GLN A 1 175 ? -19.399 23.578 -6.576 1.00 27.39 175 GLN A N 1
ATOM 1381 C CA . GLN A 1 175 ? -20.230 22.376 -6.739 1.00 27.39 175 GLN A CA 1
ATOM 1382 C C . GLN A 1 175 ? -19.412 21.093 -7.029 1.00 27.39 175 GLN A C 1
ATOM 1384 O O . GLN A 1 175 ? -18.263 21.124 -7.455 1.00 27.39 175 GLN A O 1
ATOM 1389 N N . MET A 1 176 ? -20.080 19.967 -6.777 1.00 24.66 176 MET A N 1
ATOM 1390 C CA . MET A 1 176 ? -19.713 18.566 -7.003 1.00 24.66 176 MET A CA 1
ATOM 1391 C C . MET A 1 176 ? -20.287 18.079 -8.359 1.00 24.66 176 MET A C 1
ATOM 1393 O O . MET A 1 176 ? -21.181 18.739 -8.880 1.00 24.66 176 MET A O 1
ATOM 1397 N N . SER A 1 177 ? -19.856 16.891 -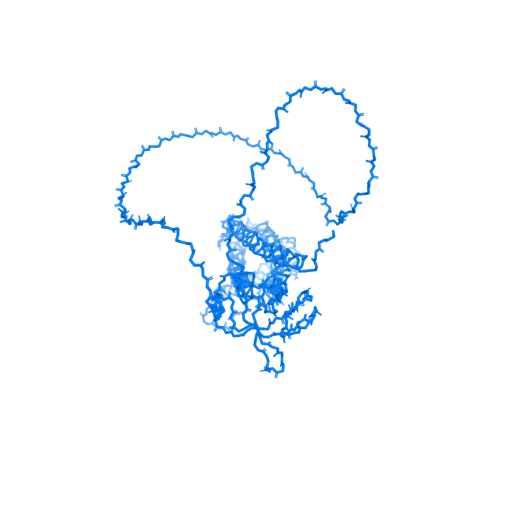8.822 1.00 26.94 177 SER A N 1
ATOM 1398 C CA . SER A 1 177 ? -20.166 16.158 -10.085 1.00 26.94 177 SER A CA 1
ATOM 1399 C C . SER A 1 177 ? -19.212 16.469 -11.251 1.00 26.94 177 SER A C 1
ATOM 1401 O O . SER A 1 177 ? -18.917 17.624 -11.500 1.00 26.94 177 SER A O 1
ATOM 1403 N N . GLU A 1 178 ? -18.631 15.509 -11.978 1.00 26.03 178 GLU A N 1
ATOM 1404 C CA . GLU A 1 178 ? -19.146 14.201 -12.410 1.00 26.03 178 GLU A CA 1
ATOM 1405 C C . GLU A 1 178 ? -18.000 13.194 -12.662 1.00 26.03 178 GLU A C 1
ATOM 1407 O O . GLU A 1 178 ? -16.918 13.564 -13.119 1.00 26.03 178 GLU A O 1
ATOM 1412 N N . LEU A 1 179 ? -18.256 11.910 -12.376 1.00 35.69 179 LEU A N 1
ATOM 1413 C CA . LEU A 1 179 ? -17.497 10.776 -12.911 1.00 35.69 179 LEU A CA 1
ATOM 1414 C C . LEU A 1 179 ? -17.758 10.659 -14.421 1.00 35.69 179 LEU A C 1
ATOM 1416 O O . LEU A 1 179 ? -18.915 10.693 -14.830 1.00 35.69 179 LEU A O 1
ATOM 1420 N N . ALA A 1 180 ? -16.725 10.370 -15.212 1.00 28.11 180 ALA A N 1
ATOM 1421 C CA . ALA A 1 180 ? -16.895 9.687 -16.491 1.00 28.11 180 ALA A CA 1
ATOM 1422 C C . ALA A 1 180 ? -15.683 8.793 -16.795 1.00 28.11 180 ALA A C 1
ATOM 1424 O O . ALA A 1 180 ? -14.534 9.206 -16.637 1.00 28.11 180 ALA A O 1
ATOM 1425 N N . ASP A 1 181 ? -16.005 7.561 -17.192 1.00 28.42 181 ASP A N 1
ATOM 1426 C CA . ASP A 1 181 ? -15.143 6.487 -17.679 1.00 28.42 181 ASP A CA 1
ATOM 1427 C C . ASP A 1 181 ? -14.032 6.955 -18.626 1.00 28.42 181 ASP A C 1
ATOM 1429 O O . ASP A 1 181 ? -14.272 7.683 -19.589 1.00 28.42 181 ASP A O 1
ATOM 1433 N N . LEU A 1 182 ? -12.826 6.427 -18.416 1.00 29.20 182 LEU A N 1
ATOM 1434 C CA . LEU A 1 182 ? -11.739 6.462 -19.391 1.00 29.20 182 LEU A CA 1
ATOM 1435 C C . LEU A 1 182 ? -11.474 5.039 -19.874 1.00 29.20 182 LEU A C 1
ATOM 1437 O O . LEU A 1 182 ? -10.513 4.391 -19.474 1.00 29.20 182 LEU A O 1
ATOM 1441 N N . ASP A 1 183 ? -12.354 4.577 -20.755 1.00 32.06 183 ASP A N 1
ATOM 1442 C CA . ASP A 1 183 ? -12.114 3.414 -21.599 1.00 32.06 183 ASP A CA 1
ATOM 1443 C C . ASP A 1 183 ? -12.501 3.793 -23.034 1.00 32.06 183 ASP A C 1
ATOM 1445 O O . ASP A 1 183 ? -13.599 3.518 -23.512 1.00 32.06 183 ASP A O 1
ATOM 1449 N N . THR A 1 184 ? -11.645 4.553 -23.731 1.00 29.62 184 THR A N 1
ATOM 1450 C CA . THR A 1 184 ? -11.787 4.744 -25.185 1.00 29.62 184 THR A CA 1
ATOM 1451 C C . THR A 1 184 ? -10.446 5.052 -25.852 1.00 29.62 184 THR A C 1
ATOM 1453 O O . THR A 1 184 ? -9.873 6.132 -25.731 1.00 29.62 184 THR A O 1
ATOM 1456 N N . VAL A 1 185 ? -9.976 4.068 -26.614 1.00 36.75 185 VAL A N 1
ATOM 1457 C CA . VAL A 1 185 ? -8.883 4.133 -27.592 1.00 36.75 185 VAL A CA 1
ATOM 1458 C C . VAL A 1 185 ? -9.177 5.188 -28.675 1.00 36.75 185 VAL A C 1
ATOM 1460 O O . VAL A 1 185 ? -10.250 5.122 -29.281 1.00 36.75 185 VAL A O 1
ATOM 1463 N N . PRO A 1 186 ? -8.245 6.094 -29.042 1.00 31.55 186 PRO A N 1
ATOM 1464 C CA . PRO A 1 186 ? -8.437 6.930 -30.220 1.00 31.55 186 PRO A CA 1
ATOM 1465 C C . PRO A 1 186 ? -8.013 6.208 -31.503 1.00 31.55 186 PRO A C 1
ATOM 1467 O O . PRO A 1 186 ? -6.855 5.856 -31.729 1.00 31.55 186 PRO A O 1
ATOM 1470 N N . ARG A 1 187 ? -9.023 6.022 -32.346 1.00 28.03 187 ARG A N 1
ATOM 1471 C CA . ARG A 1 187 ? -9.020 5.525 -33.720 1.00 28.03 187 ARG A CA 1
ATOM 1472 C C . ARG A 1 187 ? -8.364 6.543 -34.670 1.00 28.03 187 ARG A C 1
ATOM 1474 O O . ARG A 1 187 ? -8.575 7.744 -34.543 1.00 28.03 187 ARG A O 1
ATOM 1481 N N . VAL A 1 188 ? -7.607 6.036 -35.644 1.00 35.06 188 VAL A N 1
ATOM 1482 C CA . VAL A 1 188 ? -6.985 6.771 -36.768 1.00 35.06 188 VAL A CA 1
ATOM 1483 C C . VAL A 1 188 ? -8.018 7.609 -37.543 1.00 35.06 188 VAL A C 1
ATOM 1485 O O . VAL A 1 188 ? -9.083 7.066 -37.849 1.00 35.06 188 VAL A O 1
ATOM 1488 N N . PRO A 1 189 ? -7.712 8.850 -37.976 1.00 31.81 189 PRO A N 1
ATOM 1489 C CA . PRO A 1 189 ? -8.484 9.520 -39.013 1.00 31.81 189 PRO A CA 1
ATOM 1490 C C . PRO A 1 189 ? -7.839 9.366 -40.397 1.00 31.81 189 PRO A C 1
ATOM 1492 O O . PRO A 1 189 ? -6.674 9.700 -40.619 1.00 31.81 189 PRO A O 1
ATOM 1495 N N . SER A 1 190 ? -8.649 8.864 -41.326 1.00 25.86 190 SER A N 1
ATOM 1496 C CA . SER A 1 190 ? -8.401 8.797 -42.765 1.00 25.86 190 SER A CA 1
ATOM 1497 C C . SER A 1 190 ? -8.621 10.150 -43.450 1.00 25.86 190 SER A C 1
ATOM 1499 O O . SER A 1 190 ? -9.394 10.987 -42.992 1.00 25.86 190 SER A O 1
ATOM 1501 N N . SER A 1 191 ? -7.952 10.301 -44.591 1.00 31.31 191 SER A N 1
ATOM 1502 C CA . SER A 1 191 ? -7.931 11.437 -45.511 1.00 31.31 191 SER A CA 1
ATOM 1503 C C . SER A 1 191 ? -9.308 11.933 -45.961 1.00 31.31 191 SER A C 1
ATOM 1505 O O . SER A 1 191 ? -10.110 11.141 -46.446 1.00 31.31 191 SER A O 1
ATOM 1507 N N . LEU A 1 192 ? -9.511 13.254 -45.941 1.00 26.83 192 LEU A N 1
ATOM 1508 C CA . LEU A 1 192 ? -10.488 13.943 -46.784 1.00 26.83 192 LEU A CA 1
ATOM 1509 C C . LEU A 1 192 ? -9.907 15.264 -47.302 1.00 26.83 192 LEU A C 1
ATOM 1511 O O . LEU A 1 192 ? -9.282 16.041 -46.586 1.00 26.83 192 LEU A O 1
ATOM 1515 N N . THR A 1 193 ? -10.096 15.434 -48.601 1.00 35.53 193 THR A N 1
ATOM 1516 C CA . THR A 1 193 ? -9.670 16.507 -49.492 1.00 35.53 193 THR A CA 1
ATOM 1517 C C . THR A 1 193 ? -10.552 17.747 -49.356 1.00 35.53 193 THR A C 1
ATOM 1519 O O . THR A 1 193 ? -11.774 17.616 -49.409 1.00 35.53 193 THR A O 1
ATOM 1522 N N . SER A 1 194 ? -9.965 18.945 -49.336 1.00 26.44 194 SER A N 1
ATOM 1523 C CA . SER A 1 194 ? -10.674 20.168 -49.743 1.00 26.44 194 SER A CA 1
ATOM 1524 C C . SER A 1 194 ? -9.708 21.248 -50.241 1.00 26.44 194 SER A C 1
ATOM 1526 O O . SER A 1 194 ? -9.022 21.909 -49.469 1.00 26.44 194 SER A O 1
ATOM 1528 N N . SER A 1 195 ? -9.662 21.336 -51.568 1.00 27.27 195 SER A N 1
ATOM 1529 C CA . SER A 1 195 ? -9.692 22.522 -52.431 1.00 27.27 195 SER A CA 1
ATOM 1530 C C . SER A 1 195 ? -9.159 23.856 -51.900 1.00 27.27 195 SER A C 1
ATOM 1532 O O . SER A 1 195 ? -9.728 24.494 -51.021 1.00 27.27 195 SER A O 1
ATOM 1534 N N . ILE A 1 196 ? -8.114 24.302 -52.588 1.00 30.11 196 ILE A N 1
ATOM 1535 C CA . ILE A 1 196 ? -7.453 25.601 -52.523 1.00 30.11 196 ILE A CA 1
ATOM 1536 C C . ILE A 1 196 ? -8.312 26.639 -53.262 1.00 30.11 196 ILE A C 1
ATOM 1538 O O . ILE A 1 196 ? -8.700 26.408 -54.407 1.00 30.11 196 ILE A O 1
ATOM 1542 N N . SER A 1 197 ? -8.544 27.804 -52.655 1.00 28.12 197 SER A N 1
ATOM 1543 C CA . SER A 1 197 ? -8.896 29.028 -53.383 1.00 28.12 197 SER A CA 1
ATOM 1544 C C . SER A 1 197 ? -7.936 30.146 -52.997 1.00 28.12 197 SER A C 1
ATOM 1546 O O . SER A 1 197 ? -7.807 30.508 -51.830 1.00 28.12 197 SER A O 1
ATOM 1548 N N . SER A 1 198 ? -7.249 30.633 -54.020 1.00 29.30 198 SER A N 1
ATOM 1549 C CA . SER A 1 198 ? -6.136 31.566 -54.003 1.00 29.30 198 SER A CA 1
ATOM 1550 C C . SER A 1 198 ? -6.544 32.990 -53.630 1.00 29.30 198 SER A C 1
ATOM 1552 O O . SER A 1 198 ? -7.458 33.556 -54.226 1.00 29.30 198 SER A O 1
ATOM 1554 N N . SER A 1 199 ? -5.759 33.624 -52.766 1.00 26.03 199 SER A N 1
ATOM 1555 C CA . SER A 1 199 ? -5.573 35.075 -52.787 1.00 26.03 199 SER A CA 1
ATOM 1556 C C . SER A 1 199 ? -4.116 35.382 -52.472 1.00 26.03 199 SER A C 1
ATOM 1558 O O . SER A 1 199 ? -3.644 35.174 -51.356 1.00 26.03 199 SER A O 1
ATOM 1560 N N . SER A 1 200 ? -3.408 35.813 -53.512 1.00 31.03 200 SER A N 1
ATOM 1561 C CA . SER A 1 200 ? -2.004 36.194 -53.506 1.00 31.03 200 SER A CA 1
ATOM 1562 C C . SER A 1 200 ? -1.755 37.403 -52.611 1.00 31.03 200 SER A C 1
ATOM 1564 O O . SER A 1 200 ? -2.302 38.479 -52.841 1.00 31.03 200 SER A O 1
ATOM 1566 N N . SER A 1 201 ? -0.829 37.255 -51.674 1.00 28.83 201 SER A N 1
ATOM 1567 C CA . SER A 1 201 ? -0.040 38.362 -51.146 1.00 28.83 201 SER A CA 1
ATOM 1568 C C . SER A 1 201 ? 1.406 37.892 -51.093 1.00 28.83 201 SER A C 1
ATOM 1570 O O . SER A 1 201 ? 1.735 36.946 -50.381 1.00 28.83 201 SER A O 1
ATOM 1572 N N . SER A 1 202 ? 2.238 38.516 -51.920 1.00 35.78 202 SER A N 1
ATOM 1573 C CA . SER A 1 202 ? 3.675 38.295 -52.032 1.00 35.78 202 SER A CA 1
ATOM 1574 C C . SER A 1 202 ? 4.352 38.402 -50.666 1.00 35.78 202 SER A C 1
ATOM 1576 O O . SER A 1 202 ? 4.464 39.497 -50.114 1.00 35.78 202 SER A O 1
ATOM 1578 N N . ILE A 1 203 ? 4.822 37.272 -50.147 1.00 34.88 203 ILE A N 1
ATOM 1579 C CA . ILE A 1 203 ? 5.764 37.218 -49.034 1.00 34.88 203 ILE A CA 1
ATOM 1580 C C . ILE A 1 203 ? 7.050 36.651 -49.620 1.00 34.88 203 ILE A C 1
ATOM 1582 O O . ILE A 1 203 ? 7.037 35.599 -50.258 1.00 34.88 203 ILE A O 1
ATOM 1586 N N . ALA A 1 204 ? 8.117 37.432 -49.472 1.00 32.50 204 ALA A N 1
ATOM 1587 C CA . ALA A 1 204 ? 9.470 37.108 -49.885 1.00 32.50 204 ALA A CA 1
ATOM 1588 C C . ALA A 1 204 ? 9.848 35.680 -49.474 1.00 32.50 204 ALA A C 1
ATOM 1590 O O . ALA A 1 204 ? 9.416 35.206 -48.423 1.00 32.50 204 ALA A O 1
ATOM 1591 N N . GLU A 1 205 ? 10.670 35.022 -50.293 1.00 32.78 205 GLU A N 1
ATOM 1592 C CA . GLU A 1 205 ? 11.344 33.777 -49.936 1.00 32.78 205 GLU A CA 1
ATOM 1593 C C . GLU A 1 205 ? 12.129 33.988 -48.637 1.00 32.78 205 GLU A C 1
ATOM 1595 O O . GLU A 1 205 ? 13.286 34.407 -48.627 1.00 32.78 205 GLU A O 1
ATOM 1600 N N . VAL A 1 206 ? 11.488 33.695 -47.510 1.00 32.03 206 VAL A N 1
ATOM 1601 C CA . VAL A 1 206 ? 12.190 33.366 -46.283 1.00 32.03 206 VAL A CA 1
ATOM 1602 C C . VAL A 1 206 ? 12.715 31.968 -46.536 1.00 32.03 206 VAL A C 1
ATOM 1604 O O . VAL A 1 206 ? 12.035 30.973 -46.285 1.00 32.03 206 VAL A O 1
ATOM 1607 N N . GLY A 1 207 ? 13.908 31.90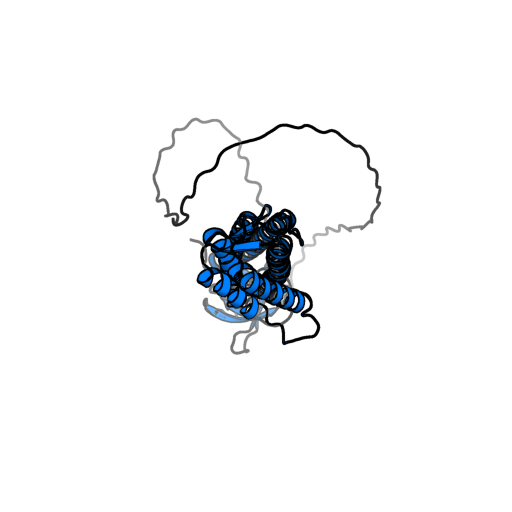8 -47.131 1.00 27.92 207 GLY A N 1
ATOM 1608 C CA . GLY A 1 207 ? 14.698 30.694 -47.153 1.00 27.92 207 GLY A CA 1
ATOM 1609 C C . GLY A 1 207 ? 14.691 30.140 -45.738 1.00 27.92 207 GLY A C 1
ATOM 1610 O O . GLY A 1 207 ? 15.027 30.854 -44.790 1.00 27.92 207 GLY A O 1
ATOM 1611 N N . CYS A 1 208 ? 14.223 28.903 -45.582 1.00 28.75 208 CYS A N 1
ATOM 1612 C CA . CYS A 1 208 ? 14.393 28.169 -44.345 1.00 28.75 208 CYS A CA 1
ATOM 1613 C C . CYS A 1 208 ? 15.898 28.072 -44.110 1.00 28.75 208 CYS A C 1
ATOM 1615 O O . CYS A 1 208 ? 16.552 27.170 -44.631 1.00 28.75 208 CYS A O 1
ATOM 1617 N N . SER A 1 209 ? 16.446 29.042 -43.372 1.00 34.47 209 SER A N 1
ATOM 1618 C CA . SER A 1 209 ? 17.750 28.932 -42.748 1.00 34.47 209 SER A CA 1
ATOM 1619 C C . SER A 1 209 ? 17.750 27.587 -42.064 1.00 34.47 209 SER A C 1
ATOM 1621 O O . SER A 1 209 ? 16.907 27.329 -41.201 1.00 34.47 209 SER A O 1
ATOM 1623 N N . ALA A 1 210 ? 18.623 26.724 -42.575 1.00 38.78 210 ALA A N 1
ATOM 1624 C CA . ALA A 1 210 ? 18.830 25.373 -42.127 1.00 38.78 210 ALA A CA 1
ATOM 1625 C C . ALA A 1 210 ? 18.641 25.309 -40.613 1.00 38.78 210 ALA A C 1
ATOM 1627 O O . ALA A 1 210 ? 19.299 26.038 -39.864 1.00 38.78 210 ALA A O 1
ATOM 1628 N N . THR A 1 211 ? 17.745 24.438 -40.157 1.00 37.44 211 THR A N 1
ATOM 1629 C CA . THR A 1 211 ? 17.871 23.865 -38.826 1.00 37.44 211 THR A CA 1
ATOM 1630 C C . THR A 1 211 ? 19.236 23.191 -38.835 1.00 37.44 211 THR A C 1
ATOM 1632 O O . THR A 1 211 ? 19.384 22.065 -39.304 1.00 37.44 211 THR A O 1
ATOM 1635 N N . PHE A 1 212 ? 20.267 23.935 -38.437 1.00 33.91 212 PHE A N 1
ATOM 1636 C CA . PHE A 1 212 ? 21.587 23.406 -38.178 1.00 33.91 212 PHE A CA 1
ATOM 1637 C C . PHE A 1 212 ? 21.401 22.440 -37.012 1.00 33.91 212 PHE A C 1
ATOM 1639 O O . PHE A 1 212 ? 21.454 22.819 -35.845 1.00 33.91 212 PHE A O 1
ATOM 1646 N N . CYS A 1 213 ? 21.127 21.175 -37.329 1.00 37.28 213 CYS A N 1
ATOM 1647 C CA . CYS A 1 213 ? 21.556 20.089 -36.478 1.00 37.28 213 CYS A CA 1
ATOM 1648 C C . CYS A 1 213 ? 23.066 20.276 -36.388 1.00 37.28 213 CYS A C 1
ATOM 1650 O O . CYS A 1 213 ? 23.769 20.035 -37.368 1.00 37.28 213 CYS A O 1
ATOM 1652 N N . SER A 1 214 ? 23.563 20.800 -35.265 1.00 39.88 214 SER A N 1
ATOM 1653 C CA . SER A 1 214 ? 24.984 20.700 -34.954 1.00 39.88 214 SER A CA 1
ATOM 1654 C C . SER A 1 214 ? 25.366 19.251 -35.235 1.00 39.88 214 SER A C 1
ATOM 1656 O O . SER A 1 214 ? 24.734 18.359 -34.663 1.00 39.88 214 SER A O 1
ATOM 1658 N N . HIS A 1 215 ? 26.292 19.019 -36.168 1.00 43.53 215 HIS A N 1
ATOM 1659 C CA . HIS A 1 215 ? 26.836 17.697 -36.459 1.00 43.53 215 HIS A CA 1
ATOM 1660 C C . HIS A 1 215 ? 27.569 17.217 -35.205 1.00 43.53 215 HIS A C 1
ATOM 1662 O O . HIS A 1 215 ? 28.781 17.335 -35.084 1.00 43.53 215 HIS A O 1
ATOM 1668 N N . GLN A 1 216 ? 26.806 16.766 -34.215 1.00 54.06 216 GLN A N 1
ATOM 1669 C CA . GLN A 1 216 ? 27.323 15.998 -33.109 1.00 54.06 216 GLN A CA 1
ATOM 1670 C C . GLN A 1 216 ? 27.743 14.676 -33.741 1.00 54.06 216 GLN A C 1
ATOM 1672 O O . GLN A 1 216 ? 26.937 14.060 -34.444 1.00 54.06 216 GLN A O 1
ATOM 1677 N N . GLU A 1 217 ? 29.020 14.331 -33.590 1.00 59.41 217 GLU A N 1
ATOM 1678 C CA . GLU A 1 217 ? 29.623 13.124 -34.154 1.00 59.41 217 GLU A CA 1
ATOM 1679 C C . GLU A 1 217 ? 28.690 11.921 -33.974 1.00 59.41 217 GLU A C 1
ATOM 1681 O O . GLU A 1 217 ? 28.030 11.774 -32.937 1.00 59.41 217 GLU A O 1
ATOM 1686 N N . GLU A 1 218 ? 28.589 11.081 -35.008 1.00 68.81 218 GLU A N 1
ATOM 1687 C CA . GLU A 1 218 ? 27.764 9.879 -34.947 1.00 68.81 218 GLU A CA 1
ATOM 1688 C C . GLU A 1 218 ? 28.202 9.038 -33.746 1.00 68.81 218 GLU A C 1
ATOM 1690 O O . GLU A 1 218 ? 29.316 8.523 -33.702 1.00 68.81 218 GLU A O 1
ATOM 1695 N N . ARG A 1 219 ? 27.330 8.915 -32.738 1.00 82.38 219 ARG A N 1
ATOM 1696 C CA . ARG A 1 219 ? 27.653 8.145 -31.537 1.00 82.38 219 ARG A CA 1
ATOM 1697 C C . ARG A 1 219 ? 27.711 6.665 -31.897 1.00 82.38 219 ARG A C 1
ATOM 1699 O O . ARG A 1 219 ? 26.666 6.027 -32.066 1.00 82.38 219 ARG A O 1
ATOM 1706 N N . LEU A 1 220 ? 28.922 6.136 -32.012 1.00 89.06 220 LEU A N 1
ATOM 1707 C CA . LEU A 1 220 ? 29.185 4.726 -32.262 1.00 89.06 220 LEU A CA 1
ATOM 1708 C C . LEU A 1 220 ? 29.288 3.969 -30.936 1.00 89.06 220 LEU A C 1
ATOM 1710 O O . LEU A 1 220 ? 29.827 4.459 -29.946 1.00 89.06 220 LEU A O 1
ATOM 1714 N N . TRP A 1 221 ? 28.729 2.768 -30.911 1.00 92.50 221 TRP A N 1
ATOM 1715 C CA . TRP A 1 221 ? 28.840 1.822 -29.810 1.00 92.50 221 TRP A CA 1
ATOM 1716 C C . TRP A 1 221 ? 29.677 0.637 -30.256 1.00 92.50 221 TRP A C 1
ATOM 1718 O O . TRP A 1 221 ? 29.497 0.123 -31.362 1.00 92.50 221 TRP A O 1
ATOM 1728 N N . LYS A 1 222 ? 30.546 0.169 -29.364 1.00 93.31 222 LYS A N 1
ATOM 1729 C CA . LYS A 1 222 ? 31.314 -1.051 -29.555 1.00 93.31 222 LYS A CA 1
ATOM 1730 C C . LYS A 1 222 ? 30.483 -2.238 -29.087 1.00 93.31 222 LYS A C 1
ATOM 1732 O O . LYS A 1 222 ? 30.126 -2.341 -27.911 1.00 93.31 222 LYS A O 1
ATOM 1737 N N . VAL A 1 223 ? 30.171 -3.141 -30.006 1.00 94.25 223 VAL A N 1
ATOM 1738 C CA . VAL A 1 223 ? 29.359 -4.331 -29.748 1.00 94.25 223 VAL A CA 1
ATOM 1739 C C . VAL A 1 223 ? 30.104 -5.595 -30.133 1.00 94.25 223 VAL A C 1
ATOM 1741 O O . VAL A 1 223 ? 30.896 -5.605 -31.068 1.00 94.25 223 VAL A O 1
ATOM 1744 N N . GLN A 1 224 ? 29.810 -6.676 -29.429 1.00 94.44 224 GLN A N 1
ATOM 1745 C CA . GLN A 1 224 ? 30.309 -8.009 -29.704 1.00 94.44 224 GLN A CA 1
ATOM 1746 C C . GLN A 1 224 ? 29.154 -8.910 -30.137 1.00 94.44 224 GLN A C 1
ATOM 1748 O O . GLN A 1 224 ? 28.069 -8.885 -29.546 1.00 94.44 224 GLN A O 1
ATOM 1753 N N . THR A 1 225 ? 29.368 -9.726 -31.164 1.00 90.56 225 THR A N 1
ATOM 1754 C CA . THR A 1 225 ? 28.415 -10.779 -31.534 1.00 90.56 225 THR A CA 1
ATOM 1755 C C . THR A 1 225 ? 28.294 -11.815 -30.411 1.00 90.56 225 THR A C 1
ATOM 1757 O O . THR A 1 225 ? 29.256 -12.071 -29.692 1.00 90.56 225 THR A O 1
ATOM 1760 N N . SER A 1 226 ? 27.124 -12.444 -30.236 1.00 83.75 226 SER A N 1
ATOM 1761 C CA . SER A 1 226 ? 26.898 -13.400 -29.131 1.00 83.75 226 SER A CA 1
ATOM 1762 C C . SER A 1 226 ? 27.823 -14.623 -29.132 1.00 83.75 226 SER A C 1
ATOM 1764 O O . SER A 1 226 ? 27.943 -15.293 -28.113 1.00 83.75 226 SER A O 1
ATOM 1766 N N . ASP A 1 227 ? 28.467 -14.932 -30.258 1.00 82.44 227 ASP A N 1
ATOM 1767 C CA . ASP A 1 227 ? 29.478 -15.987 -30.365 1.00 82.44 227 ASP A CA 1
ATOM 1768 C C . ASP A 1 227 ? 30.877 -15.546 -29.890 1.00 82.44 227 ASP A C 1
ATOM 1770 O O . ASP A 1 227 ? 31.806 -16.352 -29.909 1.00 82.44 227 ASP A O 1
ATOM 1774 N N . GLY A 1 228 ? 31.034 -14.282 -29.481 1.00 79.56 228 GLY A N 1
ATOM 1775 C CA . GLY A 1 228 ? 32.271 -13.697 -28.965 1.00 79.56 228 GLY A CA 1
ATOM 1776 C C . GLY A 1 228 ? 33.336 -13.414 -30.025 1.00 79.56 228 GLY A C 1
ATOM 1777 O O . GLY A 1 228 ? 34.435 -12.989 -29.681 1.00 79.56 228 GLY A O 1
ATOM 1778 N N . LYS A 1 229 ? 33.049 -13.667 -31.309 1.00 79.12 229 LYS A N 1
ATOM 1779 C CA . LYS A 1 229 ? 34.084 -13.703 -32.356 1.00 79.12 229 LYS A CA 1
ATOM 1780 C C . LYS A 1 229 ? 34.387 -12.353 -32.985 1.00 79.12 229 LYS A C 1
ATOM 1782 O O . LYS A 1 229 ? 35.511 -12.153 -33.429 1.00 79.12 229 LYS A O 1
ATOM 1787 N N . ASN A 1 230 ? 33.404 -11.456 -33.051 1.00 83.50 230 ASN A N 1
ATOM 1788 C CA . ASN A 1 230 ? 33.541 -10.187 -33.757 1.00 83.50 230 ASN A CA 1
ATOM 1789 C C . ASN A 1 230 ? 33.166 -9.019 -32.850 1.00 83.50 230 ASN A C 1
ATOM 1791 O O . ASN A 1 230 ? 32.055 -8.985 -32.321 1.00 83.50 230 ASN A O 1
ATOM 1795 N N . GLU A 1 231 ? 34.078 -8.057 -32.730 1.00 91.19 231 GLU A N 1
ATOM 1796 C CA . GLU A 1 231 ? 33.829 -6.742 -32.141 1.00 91.19 231 GLU A CA 1
ATOM 1797 C C . GLU A 1 231 ? 33.666 -5.709 -33.256 1.00 91.19 231 GLU A C 1
ATOM 1799 O O . GLU A 1 231 ? 34.406 -5.715 -34.239 1.00 91.19 231 GLU A O 1
ATOM 1804 N N . LEU A 1 232 ? 32.644 -4.868 -33.136 1.00 90.31 232 LEU A N 1
ATOM 1805 C CA . LEU A 1 232 ? 32.115 -4.056 -34.224 1.00 90.31 232 LEU A CA 1
ATOM 1806 C C . LEU A 1 232 ? 31.713 -2.689 -33.678 1.00 90.31 232 LEU A C 1
ATOM 1808 O O . LEU A 1 232 ? 31.144 -2.607 -32.591 1.00 90.31 232 LEU A O 1
ATOM 1812 N N . GLU A 1 233 ? 31.940 -1.635 -34.451 1.00 90.75 233 GLU A N 1
ATOM 1813 C CA . GLU A 1 233 ? 31.417 -0.302 -34.151 1.00 90.75 233 GLU A CA 1
ATOM 1814 C C . GLU A 1 233 ? 30.129 -0.071 -34.943 1.00 90.75 233 GLU A C 1
ATOM 1816 O O . GLU A 1 233 ? 30.082 -0.226 -36.165 1.00 90.75 233 GLU A O 1
ATOM 1821 N N . VAL A 1 234 ? 29.049 0.259 -34.240 1.00 90.44 234 VAL A N 1
ATOM 1822 C CA . VAL A 1 234 ? 27.723 0.440 -34.840 1.00 90.44 234 VAL A CA 1
ATOM 1823 C C . VAL A 1 234 ? 27.081 1.724 -34.328 1.00 90.44 234 VAL A C 1
ATOM 1825 O O . VAL A 1 234 ? 27.256 2.049 -33.153 1.00 90.44 234 VAL A O 1
ATOM 1828 N N . PRO A 1 235 ? 26.290 2.448 -35.137 1.00 90.69 235 PRO A N 1
ATOM 1829 C CA . PRO A 1 235 ? 25.540 3.594 -34.638 1.00 90.69 235 PRO A CA 1
ATOM 1830 C C . PRO A 1 235 ? 24.655 3.203 -33.451 1.00 90.69 235 PRO A C 1
ATOM 1832 O O . PRO A 1 235 ? 23.903 2.228 -33.516 1.00 90.69 235 PRO A O 1
ATOM 1835 N N . ALA A 1 236 ? 24.685 3.994 -32.379 1.00 90.38 236 ALA A N 1
ATOM 1836 C CA . ALA A 1 236 ? 23.946 3.735 -31.141 1.00 90.38 236 ALA A CA 1
ATOM 1837 C C . ALA A 1 236 ? 22.445 3.485 -31.373 1.00 90.38 236 ALA A C 1
ATOM 1839 O O . ALA A 1 236 ? 21.787 2.731 -30.653 1.00 90.38 236 ALA A O 1
ATOM 1840 N N . VAL A 1 237 ? 21.866 4.146 -32.377 1.00 90.31 237 VAL A N 1
ATOM 1841 C CA . VAL A 1 237 ? 20.451 4.016 -32.761 1.00 90.31 237 VAL A CA 1
ATOM 1842 C C . VAL A 1 237 ? 20.096 2.629 -33.304 1.00 90.31 237 VAL A C 1
ATOM 1844 O O . VAL A 1 237 ? 18.935 2.231 -33.214 1.00 90.31 237 VAL A O 1
ATOM 1847 N N . CYS A 1 238 ? 21.068 1.871 -33.812 1.00 91.88 238 CYS A N 1
ATOM 1848 C CA . CYS A 1 238 ? 20.864 0.522 -34.332 1.00 91.88 238 CYS A CA 1
ATOM 1849 C C . CYS A 1 238 ? 20.675 -0.520 -33.225 1.00 91.88 238 CYS A C 1
ATOM 1851 O O . CYS A 1 238 ? 20.228 -1.621 -33.530 1.00 91.88 238 CYS A O 1
ATOM 1853 N N . VAL A 1 239 ? 20.989 -0.203 -31.963 1.00 93.12 239 VAL A N 1
ATOM 1854 C CA . VAL A 1 239 ? 20.966 -1.167 -30.853 1.00 93.12 239 VAL A CA 1
ATOM 1855 C C . VAL A 1 239 ? 20.040 -0.701 -29.729 1.00 93.12 239 VAL A C 1
ATOM 1857 O O . VAL A 1 239 ? 20.103 0.442 -29.263 1.00 93.12 239 VAL A O 1
ATOM 1860 N N . MET A 1 240 ? 19.176 -1.607 -29.272 1.00 93.31 240 MET A N 1
ATOM 1861 C CA . MET A 1 240 ? 18.391 -1.469 -28.044 1.00 93.31 240 MET A CA 1
ATOM 1862 C C . MET A 1 240 ? 19.088 -2.205 -26.903 1.00 93.31 240 MET A C 1
ATOM 1864 O O . MET A 1 240 ? 19.473 -3.358 -27.078 1.00 93.31 240 MET A O 1
ATOM 1868 N N . LEU A 1 241 ? 19.194 -1.570 -25.736 1.00 93.38 241 LEU A N 1
ATOM 1869 C CA . LEU A 1 241 ? 19.628 -2.232 -24.505 1.00 93.38 241 LEU A CA 1
ATOM 1870 C C . LEU A 1 241 ? 18.476 -3.073 -23.947 1.00 93.38 241 LEU A C 1
ATOM 1872 O O . LEU A 1 241 ? 17.348 -2.595 -23.880 1.00 93.38 241 LEU A O 1
ATOM 1876 N N . CYS A 1 242 ? 18.759 -4.316 -23.567 1.00 90.56 242 CYS A N 1
ATOM 1877 C CA . CYS A 1 242 ? 17.768 -5.267 -23.048 1.00 90.56 242 CYS A CA 1
ATOM 1878 C C . CYS A 1 242 ? 17.811 -5.392 -21.518 1.00 90.56 242 CYS A C 1
ATOM 1880 O O . CYS A 1 242 ? 17.331 -6.381 -20.970 1.00 90.56 242 CYS A O 1
ATOM 1882 N N . GLU A 1 243 ? 18.427 -4.432 -20.830 1.00 90.12 243 GLU A N 1
ATOM 1883 C CA . GLU A 1 243 ? 18.445 -4.412 -19.371 1.00 90.12 243 GLU A CA 1
ATOM 1884 C C . GLU A 1 243 ? 17.143 -3.845 -18.813 1.00 90.12 243 GLU A C 1
ATOM 1886 O O . GLU A 1 243 ? 16.563 -2.916 -19.377 1.00 90.12 243 GLU A O 1
ATOM 1891 N N . THR A 1 244 ? 16.723 -4.378 -17.670 1.00 92.62 244 THR A N 1
ATOM 1892 C CA . THR A 1 244 ? 15.714 -3.732 -16.834 1.00 92.62 244 THR A CA 1
ATOM 1893 C C . THR A 1 244 ? 16.372 -2.644 -15.998 1.00 92.62 244 THR A C 1
ATOM 1895 O O . THR A 1 244 ? 17.430 -2.858 -15.394 1.00 92.62 244 THR A O 1
ATOM 1898 N N . ASP A 1 245 ? 15.718 -1.492 -15.928 1.00 94.88 245 ASP A N 1
ATOM 1899 C CA . ASP A 1 245 ? 16.163 -0.360 -15.135 1.00 94.88 245 ASP A CA 1
ATOM 1900 C C . ASP A 1 245 ? 16.119 -0.675 -13.630 1.00 94.88 245 ASP A C 1
ATOM 1902 O O . ASP A 1 245 ? 15.061 -0.759 -13.002 1.00 94.88 245 ASP A O 1
ATOM 1906 N N . GLN A 1 246 ? 17.302 -0.823 -13.035 1.00 94.25 246 GLN A N 1
ATOM 1907 C CA . GLN A 1 246 ? 17.442 -1.077 -11.602 1.00 94.25 246 GLN A CA 1
ATOM 1908 C C . GLN A 1 246 ? 16.969 0.109 -10.756 1.00 94.25 246 GLN A C 1
ATOM 1910 O O . GLN A 1 246 ? 16.446 -0.096 -9.660 1.00 94.25 246 GLN A O 1
ATOM 1915 N N . SER A 1 247 ? 17.097 1.341 -11.256 1.00 94.94 247 SER A N 1
ATOM 1916 C CA . SER A 1 247 ? 16.586 2.525 -10.570 1.00 94.94 247 SER A CA 1
ATOM 1917 C C . SER A 1 247 ? 15.059 2.540 -10.558 1.00 94.94 247 SER A C 1
ATOM 1919 O O . 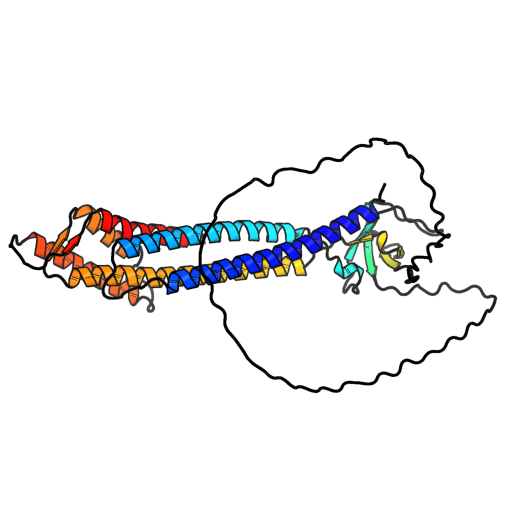SER A 1 247 ? 14.474 2.918 -9.542 1.00 94.94 247 SER A O 1
ATOM 1921 N N . ALA A 1 248 ? 14.401 2.074 -11.623 1.00 97.12 248 ALA A N 1
ATOM 1922 C CA . ALA A 1 248 ? 12.945 1.928 -11.652 1.00 97.12 248 ALA A CA 1
ATOM 1923 C C . ALA A 1 248 ? 12.458 0.884 -10.633 1.00 97.12 248 ALA A C 1
ATOM 1925 O O . ALA A 1 248 ? 11.524 1.156 -9.874 1.00 97.12 248 ALA A O 1
ATOM 1926 N N . ILE A 1 249 ? 13.124 -0.277 -10.562 1.00 97.94 249 ILE A N 1
ATOM 1927 C CA . ILE A 1 249 ? 12.818 -1.328 -9.574 1.00 97.94 249 ILE A CA 1
ATOM 1928 C C . ILE A 1 249 ? 13.009 -0.803 -8.146 1.00 97.94 249 ILE A C 1
ATOM 1930 O O . ILE A 1 249 ? 12.111 -0.957 -7.317 1.00 97.94 249 ILE A O 1
ATOM 1934 N N . SER A 1 250 ? 14.146 -0.156 -7.864 1.00 98.00 250 SER A N 1
ATOM 1935 C CA . SER A 1 250 ? 14.429 0.429 -6.546 1.00 98.00 250 SER A CA 1
ATOM 1936 C C . SER A 1 250 ? 13.371 1.459 -6.163 1.00 98.00 250 SER A C 1
ATOM 1938 O O . SER A 1 250 ? 12.830 1.403 -5.067 1.00 98.00 250 SER A O 1
ATOM 1940 N N . THR A 1 251 ? 12.998 2.341 -7.095 1.00 97.94 251 THR A N 1
ATOM 1941 C CA . THR A 1 251 ? 11.967 3.362 -6.858 1.00 97.94 251 THR A CA 1
ATOM 1942 C C . THR A 1 251 ? 10.624 2.726 -6.491 1.00 97.94 251 THR A C 1
ATOM 1944 O O . THR A 1 251 ? 9.973 3.154 -5.540 1.00 97.94 251 THR A O 1
ATOM 1947 N N . ALA A 1 252 ? 10.198 1.686 -7.215 1.00 98.12 252 ALA A N 1
ATOM 1948 C CA . ALA A 1 252 ? 8.955 0.984 -6.907 1.00 98.12 252 ALA A CA 1
ATOM 1949 C C . ALA A 1 252 ? 9.013 0.288 -5.536 1.00 98.12 252 ALA A C 1
ATOM 1951 O O . ALA A 1 252 ? 8.046 0.348 -4.775 1.00 98.12 252 ALA A O 1
ATOM 1952 N N . PHE A 1 253 ? 10.149 -0.329 -5.201 1.00 97.94 253 PHE A N 1
ATOM 1953 C CA . PHE A 1 253 ? 10.372 -0.945 -3.894 1.00 97.94 253 PHE A CA 1
ATOM 1954 C C . PHE A 1 253 ? 10.306 0.084 -2.754 1.00 97.94 253 PHE A C 1
ATOM 1956 O O . PHE A 1 253 ? 9.584 -0.129 -1.778 1.00 97.94 253 PHE A O 1
ATOM 1963 N N . ASP A 1 254 ? 10.968 1.232 -2.906 1.00 98.06 254 ASP A N 1
ATOM 1964 C CA . ASP A 1 254 ? 10.968 2.307 -1.909 1.00 98.06 254 ASP A CA 1
ATOM 1965 C C . ASP A 1 254 ? 9.554 2.862 -1.672 1.00 98.06 254 ASP A C 1
ATOM 1967 O O . ASP A 1 254 ? 9.185 3.206 -0.545 1.00 98.06 254 ASP A O 1
ATOM 1971 N N . LEU A 1 255 ? 8.729 2.939 -2.720 1.00 97.81 255 LEU A N 1
ATOM 1972 C CA . LEU A 1 255 ? 7.328 3.350 -2.615 1.00 97.81 255 LEU A CA 1
ATOM 1973 C C . LEU A 1 255 ? 6.454 2.289 -1.922 1.00 97.81 255 LEU A C 1
ATOM 1975 O O . LEU A 1 255 ? 5.610 2.651 -1.095 1.00 97.81 255 LEU A O 1
ATOM 1979 N N . CYS A 1 256 ? 6.668 0.994 -2.194 1.00 96.94 256 CYS A N 1
ATOM 1980 C CA . CYS A 1 256 ? 6.025 -0.103 -1.454 1.00 96.94 256 CYS A CA 1
ATOM 1981 C C . CYS A 1 256 ? 6.335 -0.021 0.044 1.00 96.94 256 CYS A C 1
ATOM 1983 O O . CYS A 1 256 ? 5.437 -0.149 0.885 1.00 96.94 256 CYS A O 1
ATOM 1985 N N . GLU A 1 257 ? 7.605 0.200 0.381 1.00 96.69 257 GLU A N 1
ATOM 1986 C CA . GLU A 1 257 ? 8.063 0.270 1.763 1.00 96.69 257 GLU A CA 1
ATOM 1987 C C . GLU A 1 257 ? 7.452 1.479 2.484 1.00 96.69 257 GLU A C 1
ATOM 1989 O O . GLU A 1 257 ? 6.939 1.350 3.597 1.00 96.69 257 GLU A O 1
ATOM 1994 N N . GLN A 1 258 ? 7.417 2.641 1.825 1.00 95.94 258 GLN A N 1
ATOM 1995 C CA . GLN A 1 258 ? 6.767 3.842 2.353 1.00 95.94 258 GLN A CA 1
ATOM 1996 C C . GLN A 1 258 ? 5.276 3.626 2.629 1.00 95.94 258 GLN A C 1
ATOM 1998 O O . GLN A 1 258 ? 4.814 3.945 3.725 1.00 95.94 258 GLN A O 1
ATOM 2003 N N . LEU A 1 259 ? 4.523 3.056 1.681 1.00 95.75 259 LEU A N 1
ATOM 2004 C CA . LEU A 1 259 ? 3.097 2.778 1.879 1.00 95.75 259 LEU A CA 1
ATOM 2005 C C . LEU A 1 259 ? 2.869 1.804 3.045 1.00 95.75 259 LEU A C 1
ATOM 2007 O O . LEU A 1 259 ? 1.940 1.985 3.833 1.00 95.75 259 LEU A O 1
ATOM 2011 N N . THR A 1 260 ? 3.722 0.784 3.163 1.00 94.50 260 THR A N 1
ATOM 2012 C CA . THR A 1 260 ? 3.647 -0.210 4.243 1.00 94.50 260 THR A CA 1
ATOM 2013 C C . THR A 1 260 ? 3.901 0.427 5.605 1.00 94.50 260 THR A C 1
ATOM 2015 O O . THR A 1 260 ? 3.116 0.203 6.523 1.00 94.50 260 THR A O 1
ATOM 2018 N N . ARG A 1 261 ? 4.934 1.272 5.727 1.00 94.50 261 ARG A N 1
ATOM 2019 C CA . ARG A 1 261 ? 5.227 2.017 6.963 1.00 94.50 261 ARG A CA 1
ATOM 2020 C C . ARG A 1 261 ? 4.063 2.919 7.368 1.00 94.50 261 ARG A C 1
ATOM 2022 O O . ARG A 1 261 ? 3.579 2.817 8.486 1.00 94.50 261 ARG A O 1
ATOM 2029 N N . ILE A 1 262 ? 3.548 3.723 6.4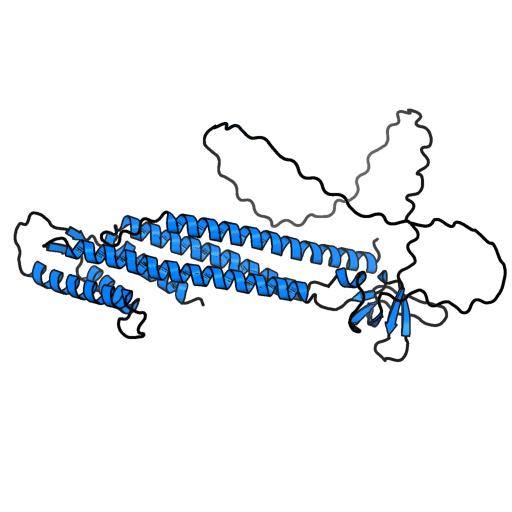34 1.00 93.31 262 ILE A N 1
ATOM 2030 C CA . ILE A 1 262 ? 2.407 4.623 6.681 1.00 93.31 262 ILE A CA 1
ATOM 2031 C C . ILE A 1 262 ? 1.197 3.851 7.214 1.00 93.31 262 ILE A C 1
ATOM 2033 O O . ILE A 1 262 ? 0.488 4.323 8.105 1.00 93.31 262 ILE A O 1
ATOM 2037 N N . TRP A 1 263 ? 0.924 2.678 6.646 1.00 93.56 263 TRP A N 1
ATOM 2038 C CA . TRP A 1 263 ? -0.211 1.869 7.064 1.00 93.56 263 TRP A CA 1
ATOM 2039 C C . TRP A 1 263 ? 0.007 1.196 8.421 1.00 93.56 263 TRP A C 1
ATOM 2041 O O . TRP A 1 263 ? -0.930 1.155 9.215 1.00 93.56 263 TRP A O 1
ATOM 2051 N N . ALA A 1 264 ? 1.232 0.759 8.726 1.00 92.44 264 ALA A N 1
ATOM 2052 C CA . ALA A 1 264 ? 1.592 0.282 10.060 1.00 92.44 264 ALA A CA 1
ATOM 2053 C C . ALA A 1 264 ? 1.375 1.376 11.122 1.00 92.44 264 ALA A C 1
ATOM 2055 O O . ALA A 1 264 ? 0.615 1.158 12.064 1.00 92.44 264 ALA A O 1
ATOM 2056 N N . ASP A 1 265 ? 1.904 2.585 10.897 1.00 91.56 265 ASP A N 1
ATOM 2057 C CA . ASP A 1 265 ? 1.714 3.731 11.801 1.00 91.56 265 ASP A CA 1
ATOM 2058 C C . ASP A 1 265 ? 0.221 4.067 11.984 1.00 91.56 265 ASP A C 1
ATOM 2060 O O . ASP A 1 265 ? -0.253 4.380 13.077 1.00 91.56 265 ASP A O 1
ATOM 2064 N N . THR A 1 266 ? -0.558 3.969 10.901 1.00 91.69 266 THR A N 1
ATOM 2065 C CA . THR A 1 266 ? -2.012 4.181 10.931 1.00 91.69 266 THR A CA 1
ATOM 2066 C C . THR A 1 266 ? -2.720 3.145 11.808 1.00 91.69 266 THR A C 1
ATOM 2068 O O . THR A 1 266 ? -3.638 3.491 12.556 1.00 91.69 266 THR A O 1
ATOM 2071 N N . ILE A 1 267 ? -2.320 1.874 11.722 1.00 91.50 267 ILE A N 1
ATOM 2072 C CA . ILE A 1 267 ? -2.880 0.795 12.541 1.00 91.50 267 ILE A CA 1
ATOM 2073 C C . ILE A 1 267 ? -2.555 1.007 14.018 1.00 91.50 267 ILE A C 1
ATOM 2075 O O . ILE A 1 267 ? -3.448 0.840 14.850 1.00 91.50 267 ILE A O 1
ATOM 2079 N N . ASP A 1 268 ? -1.327 1.408 14.341 1.00 90.06 268 ASP A N 1
ATOM 2080 C CA . ASP A 1 268 ? -0.917 1.674 15.722 1.00 90.06 268 ASP A CA 1
ATOM 2081 C C . ASP A 1 268 ? -1.763 2.794 16.344 1.00 90.06 268 ASP A C 1
ATOM 2083 O O . ASP A 1 268 ? -2.307 2.644 17.441 1.00 90.06 268 ASP A O 1
ATOM 2087 N N . ILE A 1 269 ? -2.009 3.868 15.592 1.00 89.94 269 ILE A N 1
ATOM 2088 C CA . ILE A 1 269 ? -2.895 4.951 16.032 1.00 89.94 269 ILE A CA 1
ATOM 2089 C C . ILE A 1 269 ? -4.336 4.465 16.202 1.00 89.94 269 ILE A C 1
ATOM 2091 O O . ILE A 1 269 ? -5.023 4.861 17.146 1.00 89.94 269 ILE A O 1
ATOM 2095 N N . TYR A 1 270 ? -4.823 3.598 15.311 1.00 91.69 270 TYR A N 1
ATOM 2096 C CA . TYR A 1 270 ? -6.151 3.005 15.451 1.00 91.69 270 TYR A CA 1
ATOM 2097 C C . TYR A 1 270 ? -6.279 2.103 16.669 1.00 91.69 270 TYR A C 1
ATOM 2099 O O . TYR A 1 270 ? -7.344 2.110 17.294 1.00 91.69 270 TYR A O 1
ATOM 2107 N N . LEU A 1 271 ? -5.236 1.358 17.027 1.00 90.31 271 LEU A N 1
ATOM 2108 C CA . LEU A 1 271 ? -5.203 0.582 18.261 1.00 90.31 271 LEU A CA 1
ATOM 2109 C C . LEU A 1 271 ? -5.332 1.488 19.474 1.00 90.31 271 LEU A C 1
ATOM 2111 O O . LEU A 1 271 ? -6.265 1.314 20.258 1.00 90.31 271 LEU A O 1
ATOM 2115 N N . GLU A 1 272 ? -4.444 2.472 19.590 1.00 89.19 272 GLU A N 1
ATOM 2116 C CA . GLU A 1 272 ? -4.417 3.406 20.714 1.00 89.19 272 GLU A CA 1
ATOM 2117 C C . GLU A 1 272 ? -5.758 4.138 20.851 1.00 89.19 272 GLU A C 1
ATOM 2119 O O . GLU A 1 272 ? -6.406 4.101 21.898 1.00 89.19 272 GLU A O 1
ATOM 2124 N N . SER A 1 273 ? -6.252 4.691 19.745 1.00 90.56 273 SER A N 1
ATOM 2125 C CA . SER A 1 273 ? -7.538 5.388 19.683 1.00 90.56 273 SER A CA 1
ATOM 2126 C C . SER A 1 273 ? -8.718 4.484 20.057 1.00 90.56 273 SER A C 1
ATOM 2128 O O . SER A 1 273 ? -9.651 4.922 20.732 1.00 90.56 273 SER A O 1
ATOM 2130 N N . THR A 1 274 ? -8.694 3.205 19.656 1.00 92.31 274 THR A N 1
ATOM 2131 C CA . THR A 1 274 ? -9.740 2.239 20.032 1.00 92.31 274 THR A CA 1
ATOM 2132 C C . THR A 1 274 ? -9.696 1.933 21.523 1.00 92.31 274 THR A C 1
ATOM 2134 O O . THR A 1 274 ? -10.749 1.899 22.164 1.00 92.31 274 THR A O 1
ATOM 2137 N N . VAL A 1 275 ? -8.504 1.740 22.092 1.00 91.50 275 VAL A N 1
ATOM 2138 C CA . VAL A 1 275 ? -8.328 1.512 23.531 1.00 91.50 275 VAL A CA 1
ATOM 2139 C C . VAL A 1 275 ? -8.853 2.706 24.324 1.00 91.50 275 VAL A C 1
ATOM 2141 O O . VAL A 1 275 ? -9.630 2.515 25.264 1.00 91.50 275 VAL A O 1
ATOM 2144 N N . THR A 1 276 ? -8.520 3.930 23.913 1.00 90.75 276 THR A N 1
ATOM 2145 C CA . THR A 1 276 ? -9.001 5.162 24.551 1.00 90.75 276 THR A CA 1
ATOM 2146 C C . THR A 1 276 ? -10.517 5.304 24.443 1.00 90.75 276 THR A C 1
ATOM 2148 O O . THR A 1 276 ? -11.188 5.550 25.448 1.00 90.75 276 THR A O 1
ATOM 2151 N N . LEU A 1 277 ? -11.087 5.072 23.256 1.00 92.75 277 LEU A N 1
ATOM 2152 C CA . LEU A 1 277 ? -12.531 5.119 23.020 1.00 92.75 277 LEU A CA 1
ATOM 2153 C C . LEU A 1 277 ? -13.291 4.123 23.913 1.00 92.75 277 LEU A C 1
ATOM 2155 O O . LEU A 1 277 ? -14.289 4.478 24.543 1.00 92.75 277 LEU A O 1
ATOM 2159 N N . LEU A 1 278 ? -12.833 2.871 23.971 1.00 93.88 278 LEU A N 1
ATOM 2160 C CA . LEU A 1 278 ? -13.469 1.827 24.776 1.00 93.88 278 LEU A CA 1
ATOM 2161 C C . LEU A 1 278 ? -13.303 2.098 26.274 1.00 93.88 278 LEU A C 1
ATOM 2163 O O . LEU A 1 278 ? -14.264 1.951 27.030 1.00 93.88 278 LEU A O 1
ATOM 2167 N N . SER A 1 279 ? -12.125 2.558 26.697 1.00 92.56 279 SER A N 1
ATOM 2168 C CA . SER A 1 279 ? -11.860 2.924 28.090 1.00 92.56 279 SER A CA 1
ATOM 2169 C C . SER A 1 279 ? -12.756 4.072 28.544 1.00 92.56 279 SER A C 1
ATOM 2171 O O . SER A 1 279 ? -13.382 3.971 29.598 1.00 92.56 279 SER A O 1
ATOM 2173 N N . GLY A 1 280 ? -12.888 5.127 27.734 1.00 91.88 280 GLY A N 1
ATOM 2174 C CA . GLY A 1 280 ? -13.768 6.261 28.022 1.00 91.88 280 GLY A CA 1
ATOM 2175 C C . GLY A 1 280 ? -15.238 5.860 28.112 1.00 91.88 280 GLY A C 1
ATOM 2176 O O . GLY A 1 280 ? -15.952 6.318 29.004 1.00 91.88 280 GLY A O 1
ATOM 2177 N N . TYR A 1 281 ? -15.691 4.943 27.251 1.00 93.31 281 TYR A N 1
ATOM 2178 C CA . TYR A 1 281 ? -17.048 4.402 27.331 1.00 93.31 281 TYR A CA 1
ATOM 2179 C C . TYR A 1 281 ? -17.281 3.616 28.630 1.00 93.31 281 TYR A C 1
ATOM 2181 O O . TYR A 1 281 ? -18.251 3.873 29.343 1.00 93.31 281 TYR A O 1
ATOM 2189 N N . LEU A 1 282 ? -16.385 2.687 28.977 1.00 93.56 282 LEU A N 1
ATOM 2190 C CA . LEU A 1 282 ? -16.530 1.859 30.179 1.00 93.56 282 LEU A CA 1
ATOM 2191 C C . LEU A 1 282 ? -16.378 2.676 31.473 1.00 93.56 282 LEU A C 1
ATOM 2193 O O . LEU A 1 282 ? -17.121 2.453 32.430 1.00 93.56 282 LEU A O 1
ATOM 2197 N N . LYS A 1 283 ? -15.465 3.657 31.505 1.00 92.44 283 LYS A N 1
ATOM 2198 C CA . LYS A 1 283 ? -15.337 4.616 32.614 1.00 92.44 283 LYS A CA 1
ATOM 2199 C C . LYS A 1 283 ? -16.623 5.413 32.799 1.00 92.44 283 LYS A C 1
ATOM 2201 O O . LYS A 1 283 ? -17.112 5.485 33.922 1.00 92.44 283 LYS A O 1
ATOM 2206 N N . TYR A 1 284 ? -17.214 5.925 31.716 1.00 90.69 284 TYR A N 1
ATOM 2207 C CA . TYR A 1 284 ? -18.497 6.624 31.779 1.00 90.69 284 TYR A CA 1
ATOM 2208 C C . TYR A 1 284 ? -19.597 5.758 32.403 1.00 90.69 284 TYR A C 1
ATOM 2210 O O . TYR A 1 284 ? -20.276 6.215 33.321 1.00 90.69 284 TYR A O 1
ATOM 2218 N N . LEU A 1 285 ? -19.732 4.493 31.994 1.00 89.88 285 LEU A N 1
ATOM 2219 C CA . LEU A 1 285 ? -20.693 3.572 32.617 1.00 89.88 285 LEU A CA 1
ATOM 2220 C C . LEU A 1 285 ? -20.428 3.373 34.116 1.00 89.88 285 LEU A C 1
ATOM 2222 O O . LEU A 1 285 ? -21.364 3.262 34.906 1.00 89.88 285 LEU A O 1
ATOM 2226 N N . ASN A 1 286 ? -19.159 3.377 34.526 1.00 87.88 286 ASN A N 1
ATOM 2227 C CA . ASN A 1 286 ? -18.783 3.262 35.930 1.00 87.88 286 ASN A CA 1
ATOM 2228 C C . ASN A 1 286 ? -19.091 4.523 36.762 1.00 87.88 286 ASN A C 1
ATOM 2230 O O . ASN A 1 286 ? -19.182 4.390 37.982 1.00 87.88 286 ASN A O 1
ATOM 2234 N N . THR A 1 287 ? -19.314 5.697 36.155 1.00 87.69 287 THR A N 1
ATOM 2235 C CA . THR A 1 287 ? -19.663 6.935 36.889 1.00 87.69 287 THR A CA 1
ATOM 2236 C C . THR A 1 287 ? -21.074 6.935 37.477 1.00 87.69 287 THR A C 1
ATOM 2238 O O . THR A 1 287 ? -21.293 7.501 38.544 1.00 87.69 287 THR A O 1
ATOM 2241 N N . SER A 1 288 ? -22.038 6.298 36.810 1.00 83.69 288 SER A N 1
ATOM 2242 C CA . SER A 1 288 ? -23.427 6.226 37.279 1.00 83.69 288 SER A CA 1
ATOM 2243 C C . SER A 1 288 ? -23.602 5.077 38.246 1.00 83.69 288 SER A C 1
ATOM 2245 O O . SER A 1 288 ? -23.072 4.000 38.008 1.00 83.69 288 SER A O 1
ATOM 2247 N N . GLU A 1 289 ? -24.380 5.270 39.305 1.00 77.94 289 GLU A N 1
ATOM 2248 C CA . GLU A 1 289 ? -24.681 4.219 40.273 1.00 77.94 289 GLU A CA 1
ATOM 2249 C C . GLU A 1 289 ? -25.348 2.999 39.609 1.00 77.94 289 GLU A C 1
ATOM 2251 O O . GLU A 1 289 ? -25.064 1.871 39.998 1.00 77.94 289 GLU A O 1
ATOM 2256 N N . HIS A 1 290 ? -26.198 3.214 38.595 1.00 79.88 290 HIS A N 1
ATOM 2257 C CA . HIS A 1 290 ? -27.040 2.184 37.978 1.00 79.88 290 HIS A CA 1
ATOM 2258 C C . HIS A 1 290 ? -27.004 2.260 36.442 1.00 79.88 290 HIS A C 1
ATOM 2260 O O . HIS A 1 290 ? -27.327 3.290 35.842 1.00 79.88 290 HIS A O 1
ATOM 2266 N N . VAL A 1 291 ? -26.692 1.136 35.789 1.00 85.12 291 VAL A N 1
ATOM 2267 C CA . VAL A 1 291 ? -26.665 1.023 34.321 1.00 85.12 291 VAL A CA 1
ATOM 2268 C C . VAL A 1 291 ? -27.835 0.170 33.836 1.00 85.12 291 VAL A C 1
ATOM 2270 O O . VAL A 1 291 ? -27.939 -1.009 34.162 1.00 85.12 291 VAL A O 1
ATOM 2273 N N . ASP A 1 292 ? -28.708 0.768 33.029 1.00 84.75 292 ASP A N 1
ATOM 2274 C CA . ASP A 1 292 ? -29.785 0.072 32.330 1.00 84.75 292 ASP A CA 1
ATOM 2275 C C . ASP A 1 292 ? -29.321 -0.417 30.972 1.00 84.75 292 ASP A C 1
ATOM 2277 O O . ASP A 1 292 ? -28.871 0.384 30.152 1.00 84.75 292 ASP A O 1
ATOM 2281 N N . VAL A 1 293 ? -29.489 -1.700 30.688 1.00 87.56 293 VAL A N 1
ATOM 2282 C CA . VAL A 1 293 ? -29.102 -2.273 29.402 1.00 87.56 293 VAL A CA 1
ATOM 2283 C C . VAL A 1 293 ? -30.332 -2.868 28.741 1.00 87.56 293 VAL A C 1
ATOM 2285 O O . VAL A 1 293 ? -30.941 -3.788 29.274 1.00 87.56 293 VAL A O 1
ATOM 2288 N N . GLU A 1 294 ? -30.663 -2.378 27.545 1.00 88.81 294 GLU A N 1
ATOM 2289 C CA . GLU A 1 294 ? -31.814 -2.862 26.771 1.00 88.81 294 GLU A CA 1
ATOM 2290 C C . GLU A 1 294 ? -31.736 -4.371 26.481 1.00 88.81 294 GLU A C 1
ATOM 2292 O O . GLU A 1 294 ? -32.745 -5.069 26.507 1.00 88.81 294 GLU A O 1
ATOM 2297 N N . SER A 1 295 ? -30.528 -4.884 26.231 1.00 89.94 295 SER A N 1
ATOM 2298 C CA . SER A 1 295 ? -30.271 -6.310 26.038 1.00 89.94 295 SER A CA 1
ATOM 2299 C C . SER A 1 295 ? -28.965 -6.727 26.707 1.00 89.94 295 SER A C 1
ATOM 2301 O O . SER A 1 295 ? -27.873 -6.479 26.184 1.00 89.94 295 SER A O 1
ATOM 2303 N N . LYS A 1 296 ? -29.075 -7.414 27.854 1.00 87.06 296 LYS A N 1
ATOM 2304 C CA . LYS A 1 296 ? -27.923 -7.972 28.585 1.00 87.06 296 LYS A CA 1
ATOM 2305 C C . LYS A 1 296 ? -27.081 -8.887 27.693 1.00 87.06 296 LYS A C 1
ATOM 2307 O O . LYS A 1 296 ? -25.861 -8.804 27.715 1.00 87.06 296 LYS A O 1
ATOM 2312 N N . MET A 1 297 ? -27.728 -9.697 26.853 1.00 90.56 297 MET A N 1
ATOM 2313 C CA . MET A 1 297 ? -27.050 -10.605 25.920 1.00 90.56 297 MET A CA 1
ATOM 2314 C C . MET A 1 297 ? -26.154 -9.859 24.923 1.00 90.56 297 MET A C 1
ATOM 2316 O O . MET A 1 297 ? -25.002 -10.239 24.727 1.00 90.56 297 MET A O 1
ATOM 2320 N N . ILE A 1 298 ? -26.662 -8.787 24.303 1.00 92.38 298 ILE A N 1
ATOM 2321 C CA . ILE A 1 298 ? -25.908 -8.011 23.304 1.00 92.38 298 ILE A CA 1
ATOM 2322 C C . ILE A 1 298 ? -24.744 -7.264 23.965 1.00 92.38 298 ILE A C 1
ATOM 2324 O O . ILE A 1 298 ? -23.657 -7.187 23.392 1.00 92.38 298 ILE A O 1
ATOM 2328 N N . PHE A 1 299 ? -24.958 -6.735 25.169 1.00 93.94 299 PHE A N 1
ATOM 2329 C CA . PHE A 1 299 ? -23.922 -6.022 25.908 1.00 93.94 299 PHE A CA 1
ATOM 2330 C C . PHE A 1 299 ? -22.819 -6.949 26.428 1.00 93.94 299 PHE A C 1
ATOM 2332 O O . PHE A 1 299 ? -21.643 -6.657 26.237 1.00 93.94 299 PHE A O 1
ATOM 2339 N N . GLU A 1 300 ? -23.168 -8.106 26.998 1.00 93.31 300 GLU A N 1
ATOM 2340 C CA . GLU A 1 300 ? -22.178 -9.118 27.394 1.00 93.31 300 GLU A CA 1
ATOM 2341 C C . GLU A 1 300 ? -21.359 -9.606 26.198 1.00 93.31 300 GLU A C 1
ATOM 2343 O O . GLU A 1 300 ? -20.162 -9.863 26.326 1.00 93.31 300 GLU A O 1
ATOM 2348 N N . GLN A 1 301 ? -21.969 -9.686 25.012 1.00 94.12 301 GLN A N 1
ATOM 2349 C CA . GLN A 1 301 ? -21.222 -9.996 23.801 1.00 94.12 301 GLN A CA 1
ATOM 2350 C C . GLN A 1 301 ? -20.208 -8.899 23.450 1.00 94.12 301 GLN A C 1
ATOM 2352 O O . GLN A 1 301 ? -19.095 -9.234 23.063 1.00 94.12 301 GLN A O 1
ATOM 2357 N N . LEU A 1 302 ? -20.542 -7.612 23.612 1.00 95.56 302 LEU A N 1
ATOM 2358 C CA . LEU A 1 302 ? -19.560 -6.533 23.451 1.00 95.56 302 LEU A CA 1
ATOM 2359 C C . LEU A 1 302 ? -18.396 -6.693 24.437 1.00 95.56 302 LEU A C 1
ATOM 2361 O O . LEU A 1 302 ? -17.251 -6.594 24.014 1.00 95.56 302 LEU A O 1
ATOM 2365 N N . LEU A 1 303 ? -18.665 -6.965 25.717 1.00 95.19 303 LEU A N 1
ATOM 2366 C CA . LEU A 1 303 ? -17.602 -7.149 26.713 1.00 95.19 303 LEU A CA 1
ATOM 2367 C C . LEU A 1 303 ? -16.662 -8.305 26.337 1.00 95.19 303 LEU A C 1
ATOM 2369 O O . LEU A 1 303 ? -15.445 -8.145 26.388 1.00 95.19 303 LEU A O 1
ATOM 2373 N N . LYS A 1 304 ? -17.220 -9.434 25.881 1.00 93.69 304 LYS A N 1
ATOM 2374 C CA . LYS A 1 304 ? -16.437 -10.568 25.365 1.00 93.69 304 LYS A CA 1
ATOM 2375 C C . LYS A 1 304 ? -15.638 -10.205 24.114 1.00 93.69 304 LYS A C 1
ATOM 2377 O O . LYS A 1 304 ? -14.492 -10.623 23.984 1.00 93.69 304 LYS A O 1
ATOM 2382 N N . ASP A 1 305 ? -16.232 -9.443 23.194 1.00 94.06 305 ASP A N 1
ATOM 2383 C CA . ASP A 1 305 ? -15.558 -8.988 21.974 1.00 94.06 305 ASP A CA 1
ATOM 2384 C C . ASP A 1 305 ? -14.358 -8.076 22.322 1.00 94.06 305 ASP A C 1
ATOM 2386 O O . ASP A 1 305 ? -13.317 -8.182 21.675 1.00 94.06 305 ASP A O 1
ATOM 2390 N N . ILE A 1 306 ? -14.469 -7.230 23.360 1.00 93.75 306 ILE A N 1
ATOM 2391 C CA . ILE A 1 306 ? -13.365 -6.392 23.872 1.00 93.75 306 ILE A CA 1
ATOM 2392 C C . ILE A 1 306 ? -12.249 -7.266 24.458 1.00 93.75 306 ILE A C 1
ATOM 2394 O O . ILE A 1 306 ? -11.096 -7.114 24.064 1.00 93.75 306 ILE A O 1
ATOM 2398 N N . GLU A 1 307 ? -12.576 -8.200 25.357 1.00 91.12 307 GLU A N 1
ATOM 2399 C CA . GLU A 1 307 ? -11.593 -9.102 25.985 1.00 91.12 307 GLU A CA 1
ATOM 2400 C C . GLU A 1 307 ? -10.861 -9.974 24.949 1.00 91.12 307 GLU A C 1
ATOM 2402 O O . GLU A 1 307 ? -9.664 -10.228 25.076 1.00 91.12 307 GLU A O 1
ATOM 2407 N N . ALA A 1 308 ? -11.564 -10.411 23.899 1.00 89.94 308 ALA A N 1
ATOM 2408 C CA . ALA A 1 308 ? -10.977 -11.188 22.812 1.00 89.94 308 ALA A CA 1
ATOM 2409 C C . ALA A 1 308 ? -10.067 -10.348 21.900 1.00 89.94 308 ALA A C 1
ATOM 2411 O O . ALA A 1 308 ? -9.057 -10.858 21.415 1.00 89.94 308 ALA A O 1
ATOM 2412 N N . ALA A 1 309 ? -10.427 -9.086 21.644 1.00 89.19 309 ALA A N 1
ATOM 2413 C CA . ALA A 1 309 ? -9.632 -8.172 20.824 1.00 89.19 309 ALA A CA 1
ATOM 2414 C C . ALA A 1 309 ? -8.386 -7.652 21.559 1.00 89.19 309 ALA A C 1
ATOM 2416 O O . ALA A 1 309 ? -7.356 -7.441 20.924 1.00 89.19 309 ALA A O 1
ATOM 2417 N N . PHE A 1 310 ? -8.465 -7.497 22.885 1.00 88.81 310 PHE A N 1
ATOM 2418 C CA . PHE A 1 310 ? -7.396 -6.960 23.730 1.00 88.81 310 PHE A CA 1
ATOM 2419 C C . PHE A 1 310 ? -7.090 -7.895 24.917 1.00 88.81 310 PHE A C 1
ATOM 2421 O O . PHE A 1 310 ? -7.460 -7.597 26.055 1.00 88.81 310 PHE A O 1
ATOM 2428 N N . PRO A 1 311 ? -6.410 -9.039 24.692 1.00 83.69 311 PRO A N 1
ATOM 2429 C CA . PRO A 1 311 ? -6.100 -9.984 25.760 1.00 83.69 311 PRO A CA 1
ATOM 2430 C C . PRO A 1 311 ? -5.180 -9.373 26.827 1.00 83.69 311 PRO A C 1
ATOM 2432 O O . PRO A 1 311 ? -4.176 -8.735 26.503 1.00 83.69 311 PRO A O 1
ATOM 2435 N N . ALA A 1 312 ? -5.482 -9.631 28.103 1.00 69.56 312 ALA A N 1
ATOM 2436 C CA . ALA A 1 312 ? -4.691 -9.147 29.242 1.00 69.56 312 ALA A CA 1
ATOM 2437 C C . ALA A 1 312 ? -3.330 -9.857 29.393 1.00 69.56 312 ALA A C 1
ATOM 2439 O O . ALA A 1 312 ? -2.402 -9.321 29.991 1.00 69.56 312 ALA A O 1
ATOM 2440 N N . ALA A 1 313 ? -3.201 -11.076 28.863 1.00 63.62 313 ALA A N 1
ATOM 2441 C CA . ALA A 1 313 ? -1.991 -11.879 28.967 1.00 63.62 313 ALA A CA 1
ATOM 2442 C C . ALA A 1 313 ? -1.267 -11.924 27.620 1.00 63.62 313 ALA A C 1
ATOM 2444 O O . ALA A 1 313 ? -1.652 -12.713 26.758 1.00 63.62 313 ALA A O 1
ATOM 2445 N N . ARG A 1 314 ? -0.233 -11.084 27.467 1.00 53.81 314 ARG A N 1
ATOM 2446 C CA . ARG A 1 314 ? 0.987 -11.265 26.647 1.00 53.81 314 ARG A CA 1
ATOM 2447 C C . ARG A 1 314 ? 1.675 -9.898 26.506 1.00 53.81 314 ARG A C 1
ATOM 2449 O O . ARG A 1 314 ? 1.157 -9.017 25.840 1.00 53.81 314 ARG A O 1
ATOM 2456 N N . ALA A 1 315 ? 2.863 -9.787 27.097 1.00 50.59 315 ALA A N 1
ATOM 2457 C CA . ALA A 1 315 ? 3.822 -8.678 27.033 1.00 50.59 315 ALA A CA 1
ATOM 2458 C C . ALA A 1 315 ? 3.672 -7.517 28.061 1.00 50.59 315 ALA A C 1
ATOM 2460 O O . ALA A 1 315 ? 2.564 -7.059 28.351 1.00 50.59 315 ALA A O 1
ATOM 2461 N N . PRO A 1 316 ? 4.810 -7.017 28.597 1.00 49.59 316 PRO A N 1
ATOM 2462 C CA . PRO A 1 316 ? 4.891 -5.910 29.563 1.00 49.59 316 PRO A CA 1
ATOM 2463 C C . PRO A 1 316 ? 4.509 -4.525 29.002 1.00 49.59 316 PRO A C 1
ATOM 2465 O O . PRO A 1 316 ? 4.493 -3.559 29.755 1.00 49.59 316 PRO A O 1
ATOM 2468 N N . SER A 1 317 ? 4.165 -4.414 27.714 1.00 53.31 317 SER A N 1
ATOM 2469 C CA . SER A 1 317 ? 3.658 -3.190 27.070 1.00 53.31 317 SER A CA 1
ATOM 2470 C C . SER A 1 317 ? 2.122 -3.064 27.079 1.00 53.31 317 SER A C 1
ATOM 2472 O O . SER A 1 317 ? 1.574 -2.163 26.452 1.00 53.31 317 SER A O 1
ATOM 2474 N N . SER A 1 318 ? 1.402 -3.954 27.772 1.00 68.75 318 SER A N 1
ATOM 2475 C CA . SER A 1 318 ? -0.062 -4.102 27.668 1.00 68.75 318 SER A CA 1
ATOM 2476 C C . SER A 1 318 ? -0.888 -3.281 28.672 1.00 68.75 318 SER A C 1
ATOM 2478 O O . SER A 1 318 ? -2.027 -3.645 28.966 1.00 68.75 318 SER A O 1
ATOM 2480 N N . GLU A 1 319 ? -0.363 -2.164 29.186 1.00 80.94 319 GLU A N 1
ATOM 2481 C CA . GLU A 1 319 ? -1.039 -1.358 30.220 1.00 80.94 319 GLU A CA 1
ATOM 2482 C C . GLU A 1 319 ? -2.480 -0.981 29.829 1.00 80.94 319 GLU A C 1
ATOM 2484 O O . GLU A 1 319 ? -3.405 -1.161 30.619 1.00 80.94 319 GLU A O 1
ATOM 2489 N N . GLY A 1 320 ? -2.700 -0.573 28.574 1.00 81.38 320 GLY A N 1
ATOM 2490 C CA . GLY A 1 320 ? -4.038 -0.279 28.052 1.00 81.38 320 GLY A CA 1
ATOM 2491 C C . GLY A 1 320 ? -4.983 -1.489 28.045 1.00 81.38 320 GLY A C 1
ATOM 2492 O O . GLY A 1 320 ? -6.147 -1.366 28.425 1.00 81.38 320 GLY A O 1
ATOM 2493 N N . ASN A 1 321 ? -4.489 -2.681 27.692 1.00 86.88 321 ASN A N 1
ATOM 2494 C CA . ASN A 1 321 ? -5.293 -3.911 27.711 1.00 86.88 321 ASN A CA 1
ATOM 2495 C C . ASN A 1 321 ? -5.646 -4.319 29.146 1.00 86.88 321 ASN A C 1
ATOM 2497 O O . ASN A 1 321 ? -6.762 -4.773 29.403 1.00 86.88 321 ASN A O 1
ATOM 2501 N N . ARG A 1 322 ? -4.714 -4.134 30.091 1.00 87.25 322 ARG A N 1
ATOM 2502 C CA . ARG A 1 322 ? -4.956 -4.378 31.518 1.00 87.25 322 ARG A CA 1
ATOM 2503 C C . ARG A 1 322 ? -6.048 -3.453 32.050 1.00 87.25 322 ARG A C 1
ATOM 2505 O O . ARG A 1 322 ? -7.013 -3.943 32.635 1.00 87.25 322 ARG A O 1
ATOM 2512 N N . ILE A 1 323 ? -5.947 -2.152 31.767 1.00 88.50 323 ILE A N 1
ATOM 2513 C CA . ILE A 1 323 ? -6.961 -1.154 32.139 1.00 88.50 323 ILE A CA 1
ATOM 2514 C C . ILE A 1 323 ? -8.328 -1.522 31.549 1.00 88.50 323 ILE A C 1
ATOM 2516 O O . ILE A 1 323 ? -9.331 -1.517 32.264 1.00 88.50 323 ILE A O 1
ATOM 2520 N N . LEU A 1 324 ? -8.388 -1.892 30.265 1.00 90.62 324 LEU A N 1
ATOM 2521 C CA . LEU A 1 324 ? -9.634 -2.337 29.637 1.00 90.62 324 LEU A CA 1
ATOM 2522 C C . LEU A 1 324 ? -10.230 -3.553 30.350 1.00 90.62 324 LEU A C 1
ATOM 2524 O O . LEU A 1 324 ? -11.429 -3.570 30.620 1.00 90.62 324 LEU A O 1
ATOM 2528 N N . HIS A 1 325 ? -9.414 -4.548 30.696 1.00 90.75 325 HIS A N 1
ATOM 2529 C CA . HIS A 1 325 ? -9.880 -5.750 31.383 1.00 90.75 325 HIS A CA 1
ATOM 2530 C C . HIS A 1 325 ? -10.418 -5.448 32.795 1.00 90.75 325 HIS A C 1
ATOM 2532 O O . HIS A 1 325 ? -11.454 -5.985 33.204 1.00 90.75 325 HIS A O 1
ATOM 2538 N N . GLU A 1 326 ? -9.757 -4.561 33.541 1.00 92.25 326 GLU A N 1
ATOM 2539 C CA . GLU A 1 326 ? -10.231 -4.084 34.847 1.00 92.25 326 GLU A CA 1
ATOM 2540 C C . GLU A 1 326 ? -11.568 -3.341 34.721 1.00 92.25 326 GLU A C 1
ATOM 2542 O O . GLU A 1 326 ? -12.513 -3.615 35.468 1.00 92.25 326 GLU A O 1
ATOM 2547 N N . LEU A 1 327 ? -11.691 -2.461 33.723 1.00 94.12 327 LEU A N 1
ATOM 2548 C CA . LEU A 1 327 ? -12.925 -1.731 33.437 1.00 94.12 327 LEU A CA 1
ATOM 2549 C C . LEU A 1 327 ? -14.071 -2.666 33.033 1.00 94.12 327 LEU A C 1
ATOM 2551 O O . LEU A 1 327 ? -15.180 -2.514 33.549 1.00 94.12 327 LEU A O 1
ATOM 2555 N N . VAL A 1 328 ? -13.812 -3.652 32.167 1.00 94.00 328 VAL A N 1
ATOM 2556 C CA . VAL A 1 328 ? -14.791 -4.680 31.774 1.00 94.00 328 VAL A CA 1
ATOM 2557 C C . VAL A 1 328 ? -15.261 -5.467 32.997 1.00 94.00 328 VAL A C 1
ATOM 2559 O O . VAL A 1 328 ? -16.466 -5.634 33.196 1.00 94.00 328 VAL A O 1
ATOM 2562 N N . THR A 1 329 ? -14.333 -5.895 33.856 1.00 92.81 329 THR A N 1
ATOM 2563 C CA . THR A 1 329 ? -14.654 -6.630 35.090 1.00 92.81 329 THR A CA 1
ATOM 2564 C C . THR A 1 329 ? -15.509 -5.784 36.037 1.00 92.81 329 THR A C 1
ATOM 2566 O O . THR A 1 329 ? -16.504 -6.272 36.577 1.00 92.81 329 THR A O 1
ATOM 2569 N N . SER A 1 330 ? -15.171 -4.500 36.194 1.00 92.50 330 SER A N 1
ATOM 2570 C CA . SER A 1 330 ? -15.923 -3.552 37.023 1.00 92.50 330 SER A CA 1
ATOM 2571 C C . SER A 1 330 ? -17.355 -3.347 36.515 1.00 92.50 330 SER A C 1
ATOM 2573 O O . SER A 1 330 ? -18.307 -3.481 37.285 1.00 92.50 330 SER A O 1
ATOM 2575 N N . VAL A 1 331 ? -17.526 -3.111 35.208 1.00 91.44 331 VAL A N 1
ATOM 2576 C CA . VAL A 1 331 ? -18.851 -2.942 34.588 1.00 91.44 331 VAL A CA 1
ATOM 2577 C C . VAL A 1 331 ? -19.682 -4.222 34.710 1.00 91.44 331 VAL A C 1
ATOM 2579 O O . VAL A 1 331 ? -20.862 -4.157 35.051 1.00 91.44 331 VAL A O 1
ATOM 2582 N N . ARG A 1 332 ? -19.078 -5.398 34.491 1.00 91.38 332 ARG A N 1
ATOM 2583 C CA . ARG A 1 332 ? -19.760 -6.696 34.615 1.00 91.38 332 ARG A CA 1
ATOM 2584 C C . ARG A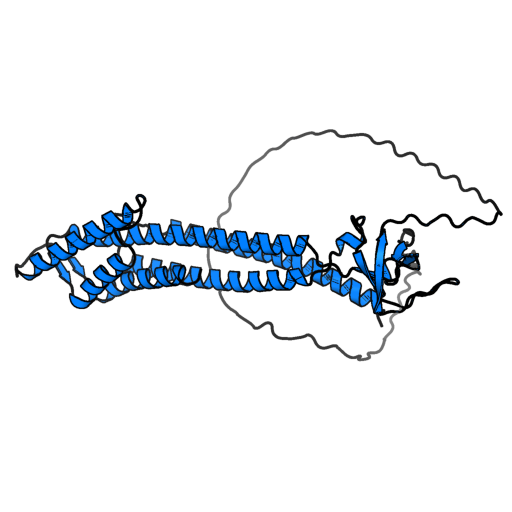 1 332 ? -20.249 -6.949 36.044 1.00 91.38 332 ARG A C 1
ATOM 2586 O O . ARG A 1 332 ? -21.381 -7.390 36.235 1.00 91.38 332 ARG A O 1
ATOM 2593 N N . ARG A 1 333 ? -19.427 -6.632 37.052 1.00 88.31 333 ARG A N 1
ATOM 2594 C CA . ARG A 1 333 ? -19.820 -6.705 38.469 1.00 88.31 333 ARG A CA 1
ATOM 2595 C C . ARG A 1 333 ? -21.004 -5.780 38.754 1.00 88.31 333 ARG A C 1
ATOM 2597 O O . ARG A 1 333 ? -22.013 -6.239 39.282 1.00 88.31 333 ARG A O 1
ATOM 2604 N N . LYS A 1 334 ? -20.918 -4.523 38.312 1.00 85.56 334 LYS A N 1
ATOM 2605 C CA . LYS A 1 334 ? -21.975 -3.522 38.489 1.00 85.56 334 LYS A CA 1
ATOM 2606 C C . LYS A 1 334 ? -23.304 -3.962 37.875 1.00 85.56 334 LYS A C 1
ATOM 2608 O O . LYS A 1 334 ? -24.334 -3.888 38.527 1.00 85.56 334 LYS A O 1
ATOM 2613 N N . LEU A 1 335 ? -23.284 -4.506 36.659 1.00 83.19 335 LEU A N 1
ATOM 2614 C CA . LEU A 1 335 ? -24.489 -5.013 35.992 1.00 83.19 335 LEU A CA 1
ATOM 2615 C C . LEU A 1 335 ? -25.163 -6.171 36.735 1.00 83.19 335 LEU A C 1
ATOM 2617 O O . LEU A 1 335 ? -26.382 -6.318 36.654 1.00 83.19 335 LEU A O 1
ATOM 2621 N N . ASN A 1 336 ? -24.394 -7.001 37.440 1.00 80.38 336 ASN A N 1
ATOM 2622 C CA . ASN A 1 336 ? -24.957 -8.071 38.258 1.00 80.38 336 ASN A CA 1
ATOM 2623 C C . ASN A 1 336 ? -25.580 -7.534 39.557 1.00 80.38 336 ASN A C 1
ATOM 2625 O O . ASN A 1 336 ? -26.620 -8.046 39.957 1.00 80.38 336 ASN A O 1
ATOM 2629 N N . GLU A 1 337 ? -25.001 -6.488 40.158 1.00 74.81 337 GLU A N 1
ATOM 2630 C CA . GLU A 1 337 ? -25.516 -5.808 41.361 1.00 74.81 337 GLU A CA 1
ATOM 2631 C C . GLU A 1 337 ? -26.788 -4.981 41.061 1.00 74.81 337 GLU A C 1
ATOM 2633 O O . GLU A 1 337 ? -27.783 -5.068 41.779 1.00 74.81 337 GLU A O 1
ATOM 2638 N N . THR A 1 338 ? -26.812 -4.230 39.952 1.00 66.31 338 THR A N 1
ATOM 2639 C CA . THR A 1 338 ? -27.960 -3.392 39.546 1.00 66.31 338 THR A CA 1
ATOM 2640 C C . THR A 1 338 ? -29.195 -4.216 39.155 1.00 66.31 338 THR A C 1
ATOM 2642 O O . THR A 1 338 ? -30.323 -3.751 39.290 1.00 66.31 338 THR A O 1
ATOM 2645 N N . TRP A 1 339 ? -29.019 -5.449 38.670 1.00 57.53 339 TRP A N 1
ATOM 2646 C CA . TRP A 1 339 ? -30.141 -6.308 38.266 1.00 57.53 339 TRP A CA 1
ATOM 2647 C C . TRP A 1 339 ? -30.908 -6.907 39.457 1.00 57.53 339 TRP A C 1
ATOM 2649 O O . TRP A 1 339 ? -32.051 -7.333 39.303 1.00 57.53 339 TRP A O 1
ATOM 2659 N N . THR A 1 340 ? -30.301 -6.938 40.645 1.00 55.03 340 THR A N 1
ATOM 2660 C CA . THR A 1 340 ? -30.915 -7.488 41.863 1.00 55.03 340 THR A CA 1
ATOM 2661 C C . THR A 1 340 ? -31.769 -6.489 42.648 1.00 55.03 340 THR A C 1
ATOM 2663 O O . THR A 1 340 ? -32.606 -6.920 43.438 1.00 55.03 340 THR A O 1
ATOM 2666 N N . GLU A 1 341 ? -31.636 -5.179 42.413 1.00 52.47 341 GLU A N 1
ATOM 2667 C CA . GLU A 1 341 ? -32.357 -4.143 43.163 1.00 52.47 341 GLU A CA 1
ATOM 2668 C C . GLU A 1 341 ? -33.211 -3.260 42.241 1.00 52.47 341 GLU A C 1
ATOM 2670 O O . GLU A 1 341 ? -32.723 -2.449 41.461 1.00 52.47 341 GLU A O 1
ATOM 2675 N N . THR A 1 342 ? -34.536 -3.405 42.329 1.00 48.12 342 THR A N 1
ATOM 2676 C CA . THR A 1 342 ? -35.495 -2.546 41.618 1.00 48.12 342 THR A CA 1
ATOM 2677 C C . THR A 1 342 ? -35.831 -1.342 42.499 1.00 48.12 342 THR A C 1
ATOM 2679 O O . THR A 1 342 ? -36.792 -1.377 43.264 1.00 48.12 342 THR A O 1
ATOM 2682 N N . ARG A 1 343 ? -35.023 -0.278 42.445 1.00 51.81 343 ARG A N 1
ATOM 2683 C CA . ARG A 1 343 ? -35.331 1.003 43.105 1.00 51.81 343 ARG A CA 1
ATOM 2684 C C . ARG A 1 343 ? -35.402 2.149 42.100 1.00 51.81 343 ARG A C 1
ATOM 2686 O O . ARG A 1 343 ? -34.609 2.230 41.166 1.00 51.81 343 ARG A O 1
ATOM 2693 N N . GLU A 1 344 ? -36.384 3.027 42.299 1.00 51.19 344 GLU A N 1
ATOM 2694 C CA . GLU A 1 344 ? -36.518 4.301 41.591 1.00 51.19 344 GLU A CA 1
ATOM 2695 C C . GLU A 1 344 ? -35.346 5.208 41.978 1.00 51.19 344 GLU A C 1
ATOM 2697 O O . GLU A 1 344 ? -35.222 5.616 43.131 1.00 51.19 344 GLU A O 1
ATOM 2702 N N . LEU A 1 345 ? -34.448 5.475 41.028 1.00 53.94 345 LEU A N 1
ATOM 2703 C CA . LEU A 1 345 ? -33.197 6.193 41.274 1.00 53.94 345 LEU A CA 1
ATOM 2704 C C . LEU A 1 345 ? -32.941 7.260 40.208 1.00 53.94 345 LEU A C 1
ATOM 2706 O O . LEU A 1 345 ? -33.342 7.136 39.050 1.00 53.94 345 LEU A O 1
ATOM 2710 N N . THR A 1 346 ? -32.269 8.327 40.636 1.00 53.62 346 THR A N 1
ATOM 2711 C CA . THR A 1 346 ? -32.221 9.645 39.986 1.00 53.62 346 THR A CA 1
ATOM 2712 C C . THR A 1 346 ? -31.143 9.804 38.907 1.00 53.62 346 THR A C 1
ATOM 2714 O O . THR A 1 346 ? -31.232 10.740 38.116 1.00 53.62 346 THR A O 1
ATOM 2717 N N . THR A 1 347 ? -30.156 8.904 38.800 1.00 62.03 347 THR A N 1
ATOM 2718 C CA . THR A 1 347 ? -29.051 9.002 37.817 1.00 62.03 347 THR A CA 1
ATOM 2719 C C . THR A 1 347 ? -28.776 7.674 37.104 1.00 62.03 347 THR A C 1
ATOM 2721 O O . THR A 1 347 ? -27.767 7.010 37.330 1.00 62.03 347 THR A O 1
ATOM 2724 N N . ARG A 1 348 ? -29.675 7.279 36.196 1.00 74.06 348 ARG A N 1
ATOM 2725 C CA . ARG A 1 348 ? -29.577 6.029 35.420 1.00 74.06 348 ARG A CA 1
ATOM 2726 C C . ARG A 1 348 ? -28.961 6.275 34.040 1.00 74.06 348 ARG A C 1
ATOM 2728 O O . ARG A 1 348 ? -29.518 7.036 33.248 1.00 74.06 348 ARG A O 1
ATOM 2735 N N . ILE A 1 349 ? -27.856 5.601 33.710 1.00 84.56 349 ILE A N 1
ATOM 2736 C CA . ILE A 1 349 ? -27.362 5.562 32.322 1.00 84.56 349 ILE A CA 1
ATOM 2737 C C . ILE A 1 349 ? -28.118 4.475 31.566 1.00 84.56 349 ILE A C 1
ATOM 2739 O O . ILE A 1 349 ? -28.157 3.329 32.005 1.00 84.56 349 ILE A O 1
ATOM 2743 N N . ARG A 1 350 ? -28.684 4.816 30.403 1.00 86.81 350 ARG A N 1
ATOM 2744 C CA . ARG A 1 350 ? -29.368 3.856 29.530 1.00 86.81 350 ARG A CA 1
ATOM 2745 C C . ARG A 1 350 ? -28.522 3.484 28.317 1.00 86.81 350 ARG A C 1
ATOM 2747 O O . ARG A 1 350 ? -28.213 4.323 27.471 1.00 86.81 350 ARG A O 1
ATOM 2754 N N . VAL A 1 351 ? -28.213 2.199 28.197 1.00 90.19 351 VAL A N 1
ATOM 2755 C CA . VAL A 1 351 ? -27.472 1.592 27.092 1.00 90.19 351 VAL A CA 1
ATOM 2756 C C . VAL A 1 351 ? -28.452 0.943 26.120 1.00 90.19 351 VAL A C 1
ATOM 2758 O O . VAL A 1 351 ? -29.087 -0.070 26.418 1.00 90.19 351 VAL A O 1
ATOM 2761 N N . LYS A 1 352 ? -28.567 1.541 24.932 1.00 92.25 352 LYS A N 1
ATOM 2762 C CA . LYS A 1 352 ? -29.357 1.006 23.817 1.00 92.25 352 LYS A CA 1
ATOM 2763 C C . LYS A 1 352 ? -28.537 0.001 23.014 1.00 92.25 352 LYS A C 1
ATOM 2765 O O . LYS A 1 352 ? -27.327 0.164 22.854 1.00 92.25 352 LYS A O 1
ATOM 2770 N N . SER A 1 353 ? -29.203 -0.973 22.411 1.00 91.62 353 SER A N 1
ATOM 2771 C CA . SER A 1 353 ? -28.586 -1.972 21.530 1.00 91.62 353 SER A CA 1
ATOM 2772 C C . SER A 1 353 ? -27.903 -1.323 20.320 1.00 91.62 353 SER A C 1
ATOM 2774 O O . SER A 1 353 ? -26.853 -1.786 19.878 1.00 91.62 353 SER A O 1
ATOM 2776 N N . SER A 1 354 ? -28.445 -0.202 19.827 1.00 92.50 354 SER A N 1
ATOM 2777 C CA . SER A 1 354 ? -27.825 0.602 18.766 1.00 92.50 354 SER A CA 1
ATOM 2778 C C . SER A 1 354 ? -26.487 1.214 19.188 1.00 92.50 354 SER A C 1
ATOM 2780 O O . SER A 1 354 ? -25.561 1.243 18.383 1.00 92.50 354 SER A O 1
ATOM 2782 N N . HIS A 1 355 ? -26.348 1.641 20.448 1.00 92.31 355 HIS A N 1
ATOM 2783 C CA . HIS A 1 355 ? -25.082 2.166 20.965 1.00 92.31 355 HIS A CA 1
ATOM 2784 C C . HIS A 1 355 ? -24.027 1.062 21.001 1.00 92.31 355 HIS A C 1
ATOM 2786 O O . HIS A 1 355 ? -22.918 1.247 20.510 1.00 92.31 355 HIS A O 1
ATOM 2792 N N . VAL A 1 356 ? -24.404 -0.115 21.511 1.00 93.25 356 VAL A N 1
ATOM 2793 C CA . VAL A 1 356 ? -23.529 -1.293 21.554 1.00 93.25 356 VAL A CA 1
ATOM 2794 C C . VAL A 1 356 ? -23.064 -1.686 20.151 1.00 93.25 356 VAL A C 1
ATOM 2796 O O . VAL A 1 356 ? -21.886 -1.983 19.949 1.00 93.25 356 VAL A O 1
ATOM 2799 N N . ALA A 1 357 ? -23.959 -1.633 19.160 1.00 93.62 357 ALA A N 1
ATOM 2800 C CA . ALA A 1 357 ? -23.623 -1.929 17.772 1.00 93.62 357 ALA A CA 1
ATOM 2801 C C . ALA A 1 357 ? -22.528 -1.004 17.206 1.00 93.62 357 ALA A C 1
ATOM 2803 O O . ALA A 1 357 ? -21.682 -1.483 16.448 1.00 93.62 357 ALA A O 1
ATOM 2804 N N . SER A 1 358 ? -22.494 0.277 17.594 1.00 94.56 358 SER A N 1
ATOM 2805 C CA . SER A 1 358 ? -21.446 1.216 17.166 1.00 94.56 358 SER A CA 1
ATOM 2806 C C . SER A 1 358 ? -20.057 0.790 17.649 1.00 94.56 358 SER A C 1
ATOM 2808 O O . SER A 1 358 ? -19.141 0.689 16.836 1.00 94.56 358 SER A O 1
ATOM 2810 N N . TYR A 1 359 ? -19.895 0.446 18.932 1.00 94.94 359 TYR A N 1
ATOM 2811 C CA . TYR A 1 359 ? -18.601 -0.011 19.465 1.00 94.94 359 TYR A CA 1
ATOM 2812 C C . TYR A 1 359 ? -18.182 -1.369 18.897 1.00 94.94 359 TYR A C 1
ATOM 2814 O O . TYR A 1 359 ? -17.025 -1.560 18.525 1.00 94.94 359 TYR A O 1
ATOM 2822 N N . ARG A 1 360 ? -19.126 -2.309 18.748 1.00 94.81 360 ARG A N 1
ATOM 2823 C CA . ARG A 1 360 ? -18.835 -3.608 18.118 1.00 94.81 360 ARG A CA 1
ATOM 2824 C C . ARG A 1 360 ? -18.369 -3.446 16.672 1.00 94.81 360 ARG A C 1
ATOM 2826 O O . ARG A 1 360 ? -17.483 -4.172 16.231 1.00 94.81 360 ARG A O 1
ATOM 2833 N N . ARG A 1 361 ? -18.921 -2.474 15.938 1.00 94.19 361 ARG A N 1
ATOM 2834 C CA . ARG A 1 361 ? -18.475 -2.156 14.576 1.00 94.19 361 ARG A CA 1
ATOM 2835 C C . ARG A 1 361 ? -17.024 -1.675 14.555 1.00 94.19 361 ARG A C 1
ATOM 2837 O O . ARG A 1 361 ? -16.294 -2.099 13.667 1.00 94.19 361 ARG A O 1
ATOM 2844 N N . VAL A 1 362 ? -16.594 -0.857 15.519 1.00 94.31 362 VAL A N 1
ATOM 2845 C CA . VAL A 1 362 ? -15.184 -0.433 15.642 1.00 94.31 362 VAL A CA 1
ATOM 2846 C C . VAL A 1 362 ? -14.272 -1.651 15.796 1.00 94.31 362 VAL A C 1
ATOM 2848 O O . VAL A 1 362 ? -13.361 -1.827 14.994 1.00 94.31 362 VAL A O 1
ATOM 2851 N N . LEU A 1 363 ? -14.578 -2.554 16.735 1.00 94.00 363 LEU A N 1
ATOM 2852 C CA . LEU A 1 363 ? -13.807 -3.790 16.949 1.00 94.00 363 LEU A CA 1
ATOM 2853 C C . LEU A 1 363 ? -13.732 -4.666 15.689 1.00 94.00 363 LEU A C 1
ATOM 2855 O O . LEU A 1 363 ? -12.677 -5.200 15.346 1.00 94.00 363 LEU A O 1
ATOM 2859 N N . GLN A 1 364 ? -14.847 -4.795 14.966 1.00 92.38 364 GLN A N 1
ATOM 2860 C CA . GLN A 1 364 ? -14.884 -5.533 13.703 1.00 92.38 364 GLN A CA 1
ATOM 2861 C C . GLN A 1 364 ? -13.993 -4.890 12.637 1.00 92.38 364 GLN A C 1
ATOM 2863 O O . GLN A 1 364 ? -13.265 -5.602 11.949 1.00 92.38 364 GLN A O 1
ATOM 2868 N N . LYS A 1 365 ? -14.042 -3.561 12.483 1.00 91.62 365 LYS A N 1
ATOM 2869 C CA . LYS A 1 365 ? -13.221 -2.840 11.499 1.00 91.62 365 LYS A CA 1
ATOM 2870 C C . LYS A 1 365 ? -11.742 -2.926 11.842 1.00 91.62 365 LYS A C 1
ATOM 2872 O O . LYS A 1 365 ? -10.957 -3.257 10.961 1.00 91.62 365 LYS A O 1
ATOM 2877 N N . LEU A 1 366 ? -11.400 -2.752 13.114 1.00 89.88 366 LEU A N 1
ATOM 2878 C CA . LEU A 1 366 ? -10.047 -2.922 13.621 1.00 89.88 366 LEU A CA 1
ATOM 2879 C C . LEU A 1 366 ? -9.497 -4.314 13.265 1.00 89.88 366 LEU A C 1
ATOM 2881 O O . LEU A 1 366 ? -8.438 -4.423 12.655 1.00 89.88 366 LEU A O 1
ATOM 2885 N N . LYS A 1 367 ? -10.263 -5.385 13.518 1.00 88.25 367 LYS A N 1
ATOM 2886 C CA . LYS A 1 367 ? -9.873 -6.757 13.146 1.00 88.25 367 LYS A CA 1
ATOM 2887 C C . LYS A 1 367 ? -9.626 -6.936 11.641 1.00 88.25 367 LYS A C 1
ATOM 2889 O O . LYS A 1 367 ? -8.725 -7.679 11.249 1.00 88.25 367 LYS A O 1
ATOM 2894 N N . VAL A 1 368 ? -10.425 -6.289 10.792 1.00 86.50 368 VAL A N 1
ATOM 2895 C CA . VAL A 1 368 ? -10.235 -6.339 9.332 1.00 86.50 368 VAL A CA 1
ATOM 2896 C C . VAL A 1 368 ? -8.951 -5.617 8.918 1.00 86.50 368 VAL A C 1
ATOM 2898 O O . VAL A 1 368 ? -8.268 -6.105 8.022 1.00 86.50 368 VAL A O 1
ATOM 2901 N N . CYS A 1 369 ? -8.585 -4.520 9.588 1.00 82.56 369 CYS A N 1
ATOM 2902 C CA . CYS A 1 369 ? -7.305 -3.848 9.353 1.00 82.56 369 CYS A CA 1
ATOM 2903 C C . CYS A 1 369 ? -6.102 -4.749 9.706 1.00 82.56 369 CYS A C 1
ATOM 2905 O O . CYS A 1 369 ? -5.098 -4.695 9.008 1.00 82.56 369 CYS A O 1
ATOM 2907 N N . PHE A 1 370 ? -6.225 -5.629 10.712 1.00 72.19 370 PHE A N 1
ATOM 2908 C CA . PHE A 1 370 ? -5.162 -6.566 11.124 1.00 72.19 370 PHE A CA 1
ATOM 2909 C C . PHE A 1 370 ? -4.985 -7.801 10.243 1.00 72.19 370 PHE A C 1
ATOM 2911 O O . PHE A 1 370 ? -3.874 -8.275 10.050 1.00 72.19 370 PHE A O 1
ATOM 2918 N N . THR A 1 371 ? -6.081 -8.386 9.764 1.00 62.19 371 THR A N 1
ATOM 2919 C CA . THR A 1 371 ? -6.065 -9.732 9.152 1.00 62.19 371 THR A CA 1
ATOM 2920 C C . THR A 1 371 ? -5.595 -9.761 7.696 1.00 62.19 371 THR A C 1
ATOM 2922 O O . THR A 1 371 ? -5.567 -10.831 7.095 1.00 62.19 371 THR A O 1
ATOM 2925 N N . ARG A 1 372 ? -5.253 -8.608 7.114 1.00 51.59 372 ARG A N 1
ATOM 2926 C CA . ARG A 1 372 ? -4.826 -8.475 5.711 1.00 51.59 372 ARG A CA 1
ATOM 2927 C C . ARG A 1 372 ? -3.370 -8.024 5.552 1.00 51.59 372 ARG A C 1
ATOM 2929 O O . ARG A 1 372 ? -3.023 -7.516 4.489 1.00 51.59 372 ARG A O 1
ATOM 2936 N N . HIS A 1 373 ? -2.572 -8.209 6.600 1.00 38.59 373 HIS A N 1
ATOM 2937 C CA . HIS A 1 373 ? -1.121 -8.064 6.573 1.00 38.59 373 HIS A CA 1
ATOM 2938 C C . HIS A 1 373 ? -0.420 -9.380 6.273 1.00 38.59 373 HIS A C 1
ATOM 2940 O O . HIS A 1 373 ? -0.839 -10.407 6.858 1.00 38.59 373 HIS A O 1
#